Protein AF-A0A534NV11-F1 (afdb_monomer)

Nearest PDB structures (foldseek):
  4fgm-assembly1_A  TM=9.349E-01  e=1.094E-03  Idiomarina loihiensis L2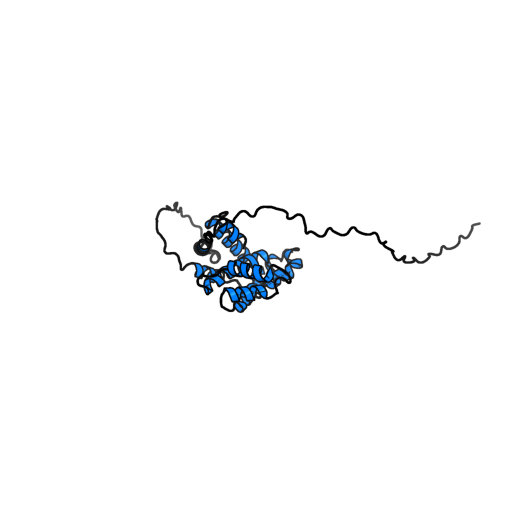TR

Mean predicted aligned error: 16.68 Å

Secondary structure (DSSP, 8-state):
-HHHHHHHTTSS-HHHHHHHHHHHHHHHHT-GGGGTS-HHHHHHTIIIIISS--TTHHHH---HHHHHHHHHHHHHHHHHHHTTTS--HHHHHHHHHHHHSSTT---TTHHHHHHHHHHTS--HHHHIIIII--SPP-HHHHHHTTSSS---------PPPP------------TT----HHHHHHHHHTTS-------PPPPP-----S--PPPPP----------PPPPP-PPPPPPPP-

Structure (mmCIF, N/CA/C/O backbone):
data_AF-A0A534NV11-F1
#
_entry.id   AF-A0A534NV11-F1
#
loop_
_atom_site.group_PDB
_atom_site.id
_atom_site.type_symbol
_atom_site.label_atom_id
_atom_site.label_alt_id
_atom_site.label_comp_id
_atom_site.label_asym_id
_atom_site.label_entity_id
_atom_site.label_seq_id
_atom_site.pdbx_PDB_ins_code
_atom_site.Cartn_x
_atom_site.Cartn_y
_atom_site.Cartn_z
_atom_site.occupancy
_atom_site.B_iso_or_equiv
_atom_site.auth_seq_id
_atom_site.auth_comp_id
_atom_site.auth_asym_id
_atom_site.auth_atom_id
_atom_site.pdbx_PDB_model_num
ATOM 1 N N . TYR A 1 1 ? 4.662 -2.957 5.405 1.00 80.00 1 TYR A N 1
ATOM 2 C CA . TYR A 1 1 ? 4.079 -3.027 6.770 1.00 80.00 1 TYR A CA 1
ATOM 3 C C . TYR A 1 1 ? 5.144 -2.914 7.869 1.00 80.00 1 TYR A C 1
ATOM 5 O O . TYR A 1 1 ? 4.907 -2.305 8.904 1.00 80.00 1 TYR A O 1
ATOM 13 N N . GLU A 1 2 ? 6.345 -3.435 7.642 1.00 91.00 2 GLU A N 1
ATOM 14 C CA . GLU A 1 2 ? 7.526 -3.382 8.505 1.00 91.00 2 GLU A CA 1
ATOM 15 C C . GLU A 1 2 ? 7.836 -1.999 9.105 1.00 91.00 2 GLU A C 1
ATOM 17 O O . GLU A 1 2 ? 8.013 -1.896 10.314 1.00 91.00 2 GLU A O 1
ATOM 22 N N . VAL A 1 3 ? 7.812 -0.912 8.322 1.00 90.56 3 VAL A N 1
ATOM 23 C CA . VAL A 1 3 ? 8.103 0.445 8.838 1.00 90.56 3 VAL A CA 1
ATOM 24 C C . VAL A 1 3 ? 7.074 0.881 9.889 1.00 90.56 3 VAL A C 1
ATOM 26 O O . VAL A 1 3 ? 7.414 1.510 10.892 1.00 90.56 3 VAL A O 1
ATOM 29 N N . VAL A 1 4 ? 5.808 0.501 9.694 1.00 89.62 4 VAL A N 1
ATOM 30 C CA . VAL A 1 4 ? 4.726 0.753 10.656 1.00 89.62 4 VAL A CA 1
ATOM 31 C C . VAL A 1 4 ? 4.931 -0.073 11.926 1.00 89.62 4 VAL A C 1
ATOM 33 O O . VAL A 1 4 ? 4.784 0.460 13.027 1.00 89.62 4 VAL A O 1
ATOM 36 N N . ALA A 1 5 ? 5.313 -1.346 11.792 1.00 90.75 5 ALA A N 1
ATOM 37 C CA . ALA A 1 5 ? 5.597 -2.214 12.932 1.00 90.75 5 ALA A CA 1
ATOM 38 C C . ALA A 1 5 ? 6.754 -1.668 13.787 1.00 90.75 5 ALA A C 1
ATOM 40 O O . ALA A 1 5 ? 6.593 -1.515 14.997 1.00 90.75 5 ALA A O 1
ATOM 41 N N . LEU A 1 6 ? 7.866 -1.267 13.159 1.00 93.69 6 LEU A N 1
ATOM 42 C CA . LEU A 1 6 ? 9.010 -0.644 13.838 1.00 93.69 6 LEU A CA 1
ATOM 43 C C . LEU A 1 6 ? 8.607 0.627 14.594 1.00 93.69 6 LEU A C 1
ATOM 45 O O . LEU A 1 6 ? 8.986 0.822 15.751 1.00 93.69 6 LEU A O 1
ATOM 49 N N . ARG A 1 7 ? 7.791 1.483 13.967 1.00 92.50 7 ARG A N 1
ATOM 50 C CA . ARG A 1 7 ? 7.309 2.718 14.596 1.00 92.50 7 ARG A CA 1
ATOM 51 C C . ARG A 1 7 ? 6.426 2.444 15.808 1.00 92.50 7 ARG A C 1
ATOM 53 O O . ARG A 1 7 ? 6.527 3.169 16.799 1.00 92.50 7 ARG A O 1
ATOM 60 N N . ARG A 1 8 ? 5.568 1.425 15.745 1.00 89.12 8 ARG A N 1
ATOM 61 C CA . ARG A 1 8 ? 4.673 1.038 16.849 1.00 89.12 8 ARG A CA 1
ATOM 62 C C . ARG A 1 8 ? 5.399 0.333 17.984 1.00 89.12 8 ARG A C 1
ATOM 64 O O . ARG A 1 8 ? 5.046 0.563 19.135 1.00 89.12 8 ARG A O 1
ATOM 71 N N . ALA A 1 9 ? 6.424 -0.452 17.666 1.00 94.00 9 ALA A N 1
ATOM 72 C CA . ALA A 1 9 ? 7.315 -1.062 18.647 1.00 94.00 9 ALA A CA 1
ATOM 73 C C . ALA A 1 9 ? 8.195 -0.029 19.379 1.00 94.00 9 ALA A C 1
ATOM 75 O O . ALA A 1 9 ? 8.880 -0.377 20.333 1.00 94.00 9 ALA A O 1
ATOM 76 N N . GLY A 1 10 ? 8.184 1.239 18.947 1.00 92.12 10 GLY A N 1
ATOM 77 C CA . GLY A 1 10 ? 9.019 2.292 19.525 1.00 92.12 10 GLY A CA 1
ATOM 78 C C . GLY A 1 10 ? 10.492 2.190 19.124 1.00 92.12 10 GLY A C 1
ATOM 79 O O . GLY A 1 10 ? 11.317 2.878 19.709 1.00 92.12 10 GLY A O 1
ATOM 80 N N . LEU A 1 11 ? 10.815 1.366 18.121 1.00 96.69 11 LEU A N 1
ATOM 81 C CA . LEU A 1 11 ? 12.185 1.135 17.652 1.00 96.69 11 LEU A CA 1
ATOM 82 C C . LEU A 1 11 ? 12.691 2.243 16.720 1.00 96.69 11 LEU A C 1
ATOM 84 O O . LEU A 1 11 ? 13.892 2.363 16.503 1.00 96.69 11 LEU A O 1
ATOM 88 N N . ILE A 1 12 ? 11.787 3.054 16.161 1.00 95.19 12 ILE A N 1
ATOM 89 C CA . ILE A 1 12 ? 12.133 4.221 15.342 1.00 95.19 12 ILE A CA 1
ATOM 90 C C . ILE A 1 12 ? 11.332 5.450 15.769 1.00 95.19 12 ILE A C 1
ATOM 92 O O . ILE A 1 12 ? 10.155 5.355 16.140 1.00 95.19 12 ILE A O 1
ATOM 96 N N . THR A 1 13 ? 11.964 6.619 15.671 1.00 92.81 13 THR A N 1
ATOM 97 C CA . THR A 1 13 ? 11.319 7.904 15.959 1.00 92.81 13 THR A CA 1
ATOM 98 C C . THR A 1 13 ? 10.297 8.271 14.871 1.00 92.81 13 THR A C 1
ATOM 100 O O . THR A 1 13 ? 10.348 7.728 13.758 1.00 92.81 13 THR A O 1
ATOM 103 N N . PRO A 1 14 ? 9.351 9.191 15.145 1.00 88.69 14 PRO A N 1
ATOM 104 C CA . PRO A 1 14 ? 8.480 9.747 14.110 1.00 88.69 14 PRO A CA 1
ATOM 105 C C . PRO A 1 14 ? 9.263 10.317 12.923 1.00 88.69 14 PRO A C 1
ATOM 107 O O . PRO A 1 14 ? 8.893 10.076 11.781 1.00 88.69 14 PRO A O 1
ATOM 110 N N . GLU A 1 15 ? 10.373 11.005 13.172 1.00 88.19 15 GLU A N 1
ATOM 111 C CA . GLU A 1 15 ? 11.214 11.622 12.144 1.00 88.19 15 GLU A CA 1
ATOM 112 C C . GLU A 1 15 ? 11.865 10.550 11.266 1.00 88.19 15 GLU A C 1
ATOM 114 O O . GLU A 1 15 ? 11.875 10.673 10.040 1.00 88.19 15 GLU A O 1
ATOM 119 N N . ARG A 1 16 ? 12.336 9.445 11.863 1.00 91.94 16 ARG A N 1
ATOM 120 C CA . ARG A 1 16 ? 12.895 8.329 11.091 1.00 91.94 16 ARG A CA 1
ATOM 121 C C . ARG A 1 16 ? 11.828 7.612 10.268 1.00 91.94 16 ARG A C 1
ATOM 123 O O . ARG A 1 16 ? 12.094 7.263 9.122 1.00 91.94 16 ARG A O 1
ATOM 130 N N . PHE A 1 17 ? 10.622 7.431 10.808 1.00 90.38 17 PHE A N 1
ATOM 131 C CA . PHE A 1 17 ? 9.493 6.877 10.052 1.00 90.38 17 PHE A CA 1
ATOM 132 C C . PHE A 1 17 ? 9.213 7.699 8.786 1.00 90.38 17 PHE A C 1
ATOM 134 O O . PHE A 1 17 ? 9.028 7.142 7.706 1.00 90.38 17 PHE A O 1
ATOM 141 N N . VAL A 1 18 ? 9.227 9.026 8.916 1.00 88.19 18 VAL A N 1
ATOM 142 C CA . VAL A 1 18 ? 9.040 9.957 7.797 1.00 88.19 18 VAL A CA 1
ATOM 143 C C . VAL A 1 18 ? 10.151 9.845 6.777 1.00 88.19 18 VAL A C 1
ATOM 145 O O . VAL A 1 18 ? 9.869 9.743 5.585 1.00 88.19 18 VAL A O 1
ATOM 148 N N . ALA A 1 19 ? 11.397 9.859 7.249 1.00 87.38 19 ALA A N 1
ATOM 149 C CA . ALA A 1 19 ? 12.568 9.766 6.395 1.00 87.38 19 ALA A CA 1
ATOM 150 C C . ALA A 1 19 ? 12.527 8.493 5.543 1.00 87.38 19 ALA A C 1
ATOM 152 O O . ALA A 1 19 ? 12.677 8.582 4.332 1.00 87.38 19 ALA A O 1
ATOM 153 N N . ILE A 1 20 ? 12.196 7.339 6.136 1.00 93.00 20 ILE A N 1
ATOM 154 C CA . ILE A 1 20 ? 12.098 6.066 5.406 1.00 93.00 20 ILE A CA 1
ATOM 155 C C . ILE A 1 20 ? 11.063 6.143 4.272 1.00 93.00 20 ILE A C 1
ATOM 157 O O . ILE A 1 20 ? 11.329 5.695 3.156 1.00 93.00 20 ILE A O 1
ATOM 161 N N . TRP A 1 21 ? 9.881 6.713 4.523 1.00 93.19 21 TRP A N 1
ATOM 162 C CA . TRP A 1 21 ? 8.872 6.852 3.468 1.00 93.19 21 TRP A CA 1
ATOM 163 C C . TRP A 1 21 ? 9.279 7.865 2.399 1.00 93.19 21 TRP A C 1
ATOM 165 O O . TRP A 1 21 ? 9.084 7.598 1.215 1.00 93.19 21 TRP A O 1
ATOM 175 N N . ALA A 1 22 ? 9.892 8.986 2.786 1.00 87.38 22 ALA A N 1
ATOM 176 C CA . ALA A 1 22 ? 10.416 9.968 1.842 1.00 87.38 22 ALA A CA 1
ATOM 177 C C . ALA A 1 22 ? 11.523 9.374 0.951 1.00 87.38 22 ALA A C 1
ATOM 179 O O . ALA A 1 22 ? 11.503 9.579 -0.263 1.00 87.38 22 ALA A O 1
ATOM 180 N N . GLU A 1 23 ? 12.441 8.595 1.529 1.00 90.38 23 GLU A N 1
ATOM 181 C CA . GLU A 1 23 ? 13.496 7.862 0.819 1.00 90.38 23 GLU A CA 1
ATOM 182 C C . GLU A 1 23 ? 12.890 6.894 -0.211 1.00 90.38 23 GLU A C 1
ATOM 184 O O . GLU A 1 23 ? 13.272 6.923 -1.380 1.00 90.38 23 GLU A O 1
ATOM 189 N N . ARG A 1 24 ? 11.887 6.095 0.179 1.00 94.50 24 ARG A N 1
ATOM 190 C CA . ARG A 1 24 ? 11.212 5.137 -0.719 1.00 94.50 24 ARG A CA 1
ATOM 191 C C . ARG A 1 24 ? 10.441 5.801 -1.850 1.00 94.50 24 ARG A C 1
ATOM 193 O O . ARG A 1 24 ? 10.552 5.368 -2.993 1.00 94.50 24 ARG A O 1
ATOM 200 N N . ILE A 1 25 ? 9.676 6.848 -1.545 1.00 92.56 25 ILE A N 1
ATOM 201 C CA . ILE A 1 25 ? 8.936 7.614 -2.556 1.00 92.56 25 ILE A CA 1
ATOM 202 C C . ILE A 1 25 ? 9.922 8.251 -3.541 1.00 92.56 25 ILE A C 1
ATOM 204 O O . ILE A 1 25 ? 9.740 8.149 -4.751 1.00 92.56 25 ILE A O 1
ATOM 208 N N . THR A 1 26 ? 11.016 8.829 -3.038 1.00 89.12 26 THR A N 1
ATOM 209 C CA . THR A 1 26 ? 12.066 9.415 -3.880 1.00 89.12 26 THR A CA 1
ATOM 210 C C . THR A 1 26 ? 12.738 8.361 -4.759 1.00 89.12 26 THR A C 1
ATOM 212 O O . THR A 1 26 ? 12.938 8.598 -5.948 1.00 89.12 26 THR A O 1
ATOM 215 N N . ALA A 1 27 ? 13.065 7.188 -4.211 1.00 90.88 27 ALA A N 1
ATOM 216 C CA . ALA A 1 27 ? 13.636 6.083 -4.977 1.00 90.88 27 ALA A CA 1
ATOM 217 C C . ALA A 1 27 ? 12.683 5.602 -6.082 1.00 90.88 27 ALA A C 1
ATOM 219 O O . ALA A 1 27 ? 13.112 5.378 -7.216 1.00 90.88 27 ALA A O 1
ATOM 220 N N . LEU A 1 28 ? 11.383 5.511 -5.782 1.00 93.00 28 LEU A N 1
ATOM 221 C CA . LEU A 1 28 ? 10.370 5.167 -6.772 1.00 93.00 28 LEU A CA 1
ATOM 222 C C . LEU A 1 28 ? 10.343 6.212 -7.894 1.00 93.00 28 LEU A C 1
ATOM 224 O O . LEU A 1 28 ? 10.493 5.850 -9.056 1.00 93.00 28 LEU 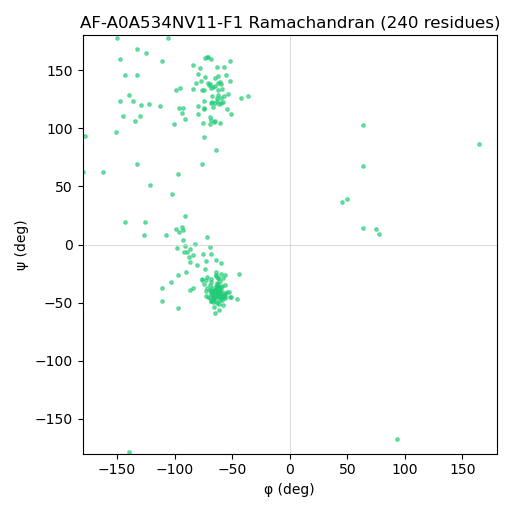A O 1
ATOM 228 N N . TRP A 1 29 ? 10.252 7.504 -7.571 1.00 91.31 29 TRP A N 1
ATOM 229 C CA . TRP A 1 29 ? 10.244 8.583 -8.568 1.00 91.31 29 TRP A CA 1
ATOM 230 C C . TRP A 1 29 ? 11.516 8.681 -9.410 1.00 91.31 29 TRP A C 1
ATOM 232 O O . TRP A 1 29 ? 11.456 9.089 -10.571 1.00 91.31 29 TRP A O 1
ATOM 242 N N . ARG A 1 30 ? 12.658 8.268 -8.859 1.00 89.75 30 ARG A N 1
ATOM 243 C CA . ARG A 1 30 ? 13.924 8.158 -9.595 1.00 89.75 30 ARG A CA 1
ATOM 244 C C . ARG A 1 30 ? 13.990 6.954 -10.532 1.00 89.75 30 ARG A C 1
ATOM 246 O O . ARG A 1 30 ? 14.936 6.875 -11.299 1.00 89.75 30 ARG A O 1
ATOM 253 N N . THR A 1 31 ? 13.015 6.046 -10.489 1.00 91.56 31 THR A N 1
ATOM 254 C CA . THR A 1 31 ? 12.948 4.854 -11.345 1.00 91.56 31 THR A CA 1
ATOM 255 C C . THR A 1 31 ? 11.964 5.097 -12.498 1.00 91.56 31 THR A C 1
ATOM 257 O O . THR A 1 31 ? 10.748 5.065 -12.264 1.00 91.56 31 THR A O 1
ATOM 260 N N . PRO A 1 32 ? 12.423 5.355 -13.740 1.00 92.25 32 PRO A N 1
ATOM 261 C CA . PRO A 1 32 ? 11.530 5.625 -14.871 1.00 92.25 32 PRO A CA 1
ATOM 262 C C . PRO A 1 32 ? 10.607 4.451 -15.212 1.00 92.25 32 PRO A C 1
ATOM 264 O O . PRO A 1 32 ? 9.443 4.665 -15.553 1.00 92.25 32 PRO A O 1
ATOM 267 N N . GLY A 1 33 ? 11.077 3.209 -15.040 1.00 92.25 33 GLY A N 1
ATOM 268 C CA . GLY A 1 33 ? 10.299 2.002 -15.332 1.00 92.25 33 GLY A CA 1
ATOM 269 C C . GLY A 1 33 ? 8.990 1.873 -14.540 1.00 92.25 33 GLY A C 1
ATOM 270 O O . GLY A 1 33 ? 8.091 1.145 -14.965 1.00 92.25 33 GLY A O 1
ATOM 271 N N . ARG A 1 34 ? 8.800 2.647 -13.455 1.00 93.38 34 ARG A N 1
ATOM 272 C CA . ARG A 1 34 ? 7.525 2.700 -12.711 1.00 93.38 34 ARG A CA 1
ATOM 273 C C . ARG A 1 34 ? 6.331 3.119 -13.577 1.00 93.38 34 ARG A C 1
ATOM 275 O O . ARG A 1 34 ? 5.212 2.721 -13.250 1.00 93.38 34 ARG A O 1
ATOM 282 N N . LEU A 1 35 ? 6.593 3.926 -14.615 1.00 94.69 35 LEU A N 1
ATOM 283 C CA . LEU A 1 35 ? 5.610 4.471 -15.558 1.00 94.69 35 LEU A CA 1
ATOM 284 C C . LEU A 1 35 ? 5.413 3.577 -16.789 1.00 94.69 35 LEU A C 1
ATOM 286 O O . LEU A 1 35 ? 4.622 3.897 -17.669 1.00 94.69 35 LEU A O 1
ATOM 290 N N . ARG A 1 36 ? 6.153 2.466 -16.873 1.00 93.94 36 ARG A N 1
ATOM 291 C CA . ARG A 1 36 ? 6.078 1.515 -17.989 1.00 93.94 36 ARG A CA 1
ATOM 292 C C . ARG A 1 36 ? 5.471 0.187 -17.568 1.00 93.94 36 ARG A C 1
ATOM 294 O O . ARG A 1 36 ? 4.712 -0.399 -18.327 1.00 93.94 36 ARG A O 1
ATOM 301 N N . THR A 1 37 ? 5.787 -0.262 -16.355 1.00 93.69 37 THR A N 1
ATOM 302 C CA . THR A 1 37 ? 5.389 -1.582 -15.866 1.00 93.69 37 THR A CA 1
ATOM 303 C C . THR A 1 37 ? 4.380 -1.460 -14.709 1.00 93.69 37 THR A C 1
ATOM 305 O O . THR A 1 37 ? 4.690 -0.865 -13.662 1.00 93.69 37 THR A O 1
ATOM 308 N N . PRO A 1 38 ? 3.156 -2.009 -14.864 1.00 96.62 38 PRO A N 1
ATOM 309 C CA . PRO A 1 38 ? 2.201 -2.155 -13.767 1.00 96.62 38 PRO A CA 1
ATOM 310 C C . PRO A 1 38 ? 2.783 -2.955 -12.598 1.00 96.62 38 PRO A C 1
ATOM 312 O O . PRO A 1 38 ? 3.651 -3.802 -12.790 1.00 96.62 38 PRO A O 1
ATOM 315 N N . LEU A 1 39 ? 2.303 -2.720 -11.374 1.00 95.88 39 LEU A N 1
ATOM 316 C CA . LEU A 1 39 ? 2.803 -3.461 -10.208 1.00 95.88 39 LEU A CA 1
ATOM 317 C C . LEU A 1 39 ? 2.476 -4.959 -10.307 1.00 95.88 39 LEU A C 1
ATOM 319 O O . LEU A 1 39 ? 3.341 -5.774 -9.991 1.00 95.88 39 LEU A O 1
ATOM 323 N N . ALA A 1 40 ? 1.276 -5.316 -10.783 1.00 94.31 40 ALA A N 1
ATOM 324 C CA . ALA A 1 40 ? 0.918 -6.713 -11.045 1.00 94.31 40 ALA A CA 1
ATOM 325 C C . ALA A 1 40 ? 1.919 -7.373 -12.005 1.00 94.31 40 ALA A C 1
ATOM 327 O O . ALA A 1 40 ? 2.443 -8.443 -11.704 1.00 94.31 40 ALA A O 1
ATOM 328 N N . GLN A 1 41 ? 2.264 -6.688 -13.101 1.00 93.06 41 GLN A N 1
ATOM 329 C CA . GLN A 1 41 ? 3.235 -7.194 -14.070 1.00 93.06 41 GLN A CA 1
ATOM 330 C C . GLN A 1 41 ? 4.643 -7.297 -13.475 1.00 93.06 41 GLN A C 1
ATOM 332 O O . GLN A 1 41 ? 5.324 -8.285 -13.706 1.00 93.06 41 GLN A O 1
ATOM 337 N N . ALA A 1 42 ? 5.082 -6.318 -12.679 1.00 91.75 42 ALA A N 1
ATOM 338 C CA . ALA A 1 42 ? 6.386 -6.368 -12.013 1.00 91.75 42 ALA A CA 1
ATOM 339 C C . ALA A 1 42 ? 6.495 -7.535 -11.014 1.00 91.75 42 ALA A C 1
ATOM 341 O O . ALA A 1 42 ? 7.578 -8.089 -10.829 1.00 91.75 42 ALA A O 1
ATOM 342 N N . SER A 1 43 ? 5.384 -7.897 -10.366 1.00 90.12 43 SER A N 1
ATOM 343 C CA . SER A 1 43 ? 5.308 -9.073 -9.497 1.00 90.12 43 SER A CA 1
ATOM 344 C C . SER A 1 43 ? 5.346 -10.365 -10.309 1.00 90.12 43 SER A C 1
ATOM 346 O O . SER A 1 43 ? 6.089 -11.278 -9.951 1.00 90.12 43 SER A O 1
ATOM 348 N N . TYR A 1 44 ? 4.574 -10.429 -11.397 1.00 87.25 44 TYR A N 1
ATOM 349 C CA . TYR A 1 44 ? 4.553 -11.576 -12.298 1.00 87.25 44 TYR A CA 1
ATOM 350 C C . TYR A 1 44 ? 5.942 -11.787 -12.913 1.00 87.25 44 TYR A C 1
ATOM 352 O O . TYR A 1 44 ? 6.579 -12.779 -12.627 1.00 87.25 44 TYR A O 1
ATOM 360 N N . ASP A 1 45 ? 6.530 -10.801 -13.586 1.00 84.69 45 ASP A N 1
ATOM 361 C CA . ASP A 1 45 ? 7.835 -10.927 -14.261 1.00 84.69 45 ASP A CA 1
ATOM 362 C C . ASP A 1 45 ? 9.051 -11.010 -13.317 1.00 84.69 45 ASP A C 1
ATOM 364 O O . ASP A 1 45 ? 10.200 -10.958 -13.772 1.00 84.69 45 ASP A O 1
ATOM 368 N N . SER A 1 46 ? 8.843 -11.090 -12.001 1.00 81.31 46 SER A N 1
ATOM 369 C CA . SER A 1 46 ? 9.915 -10.973 -11.013 1.00 81.31 46 SER A CA 1
ATOM 370 C C . SER A 1 46 ? 11.027 -12.009 -11.221 1.00 81.31 46 SER A C 1
ATOM 372 O O . SER A 1 46 ? 12.201 -11.634 -11.202 1.00 81.31 46 SER A O 1
ATOM 374 N N . TRP A 1 47 ? 10.690 -13.268 -11.529 1.00 65.81 47 TRP A N 1
ATOM 375 C CA . TRP A 1 47 ? 11.666 -14.342 -11.781 1.00 65.81 47 TRP A CA 1
ATOM 376 C C . TRP A 1 47 ? 12.559 -14.107 -13.011 1.00 65.81 47 TRP A C 1
ATOM 378 O O . TRP A 1 47 ? 13.669 -14.633 -13.060 1.00 65.81 47 TRP A O 1
ATOM 388 N N . ILE A 1 48 ? 12.107 -13.301 -13.979 1.00 62.72 48 ILE A N 1
ATOM 389 C CA . ILE A 1 48 ? 12.849 -13.001 -15.213 1.00 62.72 48 ILE A CA 1
ATOM 390 C C . ILE A 1 48 ? 13.603 -11.682 -15.075 1.00 62.72 48 ILE A C 1
ATOM 392 O O . ILE A 1 48 ? 14.808 -11.642 -15.284 1.00 62.72 48 ILE A O 1
ATOM 396 N N . LYS A 1 49 ? 12.899 -10.603 -14.720 1.00 61.25 49 LYS A N 1
ATOM 397 C CA . LYS A 1 49 ? 13.417 -9.230 -14.821 1.00 61.25 49 LYS A CA 1
ATOM 398 C C . LYS A 1 49 ? 13.981 -8.685 -13.514 1.00 61.25 49 LYS A C 1
ATOM 400 O O . LYS A 1 49 ? 14.818 -7.792 -13.543 1.00 61.25 49 LYS A O 1
ATOM 405 N N . HIS A 1 50 ? 13.521 -9.176 -12.360 1.00 62.31 50 HIS A N 1
ATOM 406 C CA . HIS A 1 50 ? 14.021 -8.681 -11.072 1.00 62.31 50 HIS A CA 1
ATOM 407 C C . HIS A 1 50 ? 15.283 -9.420 -10.620 1.00 62.31 50 HIS A C 1
ATOM 409 O O . HIS A 1 50 ? 16.203 -8.787 -10.111 1.00 62.31 50 HIS A O 1
ATOM 415 N N . TYR A 1 51 ? 15.349 -10.739 -10.828 1.00 72.19 51 TYR A N 1
ATOM 416 C CA . TYR A 1 51 ? 16.496 -11.555 -10.406 1.00 72.19 51 TYR A CA 1
ATOM 417 C C . TYR A 1 51 ? 17.614 -11.671 -11.455 1.00 72.19 51 TYR A C 1
ATOM 419 O O . TYR A 1 51 ? 18.671 -12.216 -11.148 1.00 72.19 51 TYR A O 1
ATOM 427 N N . ARG A 1 52 ? 17.412 -11.150 -12.673 1.00 72.38 52 ARG A N 1
ATOM 428 C CA . ARG A 1 52 ? 18.443 -11.043 -13.721 1.00 72.38 52 ARG A CA 1
ATOM 429 C C . ARG A 1 52 ? 18.435 -9.639 -14.337 1.00 72.38 52 ARG A C 1
ATOM 431 O O . ARG A 1 52 ? 17.978 -9.479 -15.465 1.00 72.38 52 ARG A O 1
ATOM 438 N N . PRO A 1 53 ? 18.856 -8.614 -13.581 1.00 75.56 53 PRO A N 1
ATOM 439 C CA . PRO A 1 53 ? 18.854 -7.252 -14.085 1.00 75.56 53 PRO A CA 1
ATOM 440 C C . PRO A 1 53 ? 19.903 -7.077 -15.191 1.00 75.56 53 PRO A C 1
ATOM 442 O O . PRO A 1 53 ? 21.051 -7.484 -15.032 1.00 75.56 53 PRO A O 1
ATOM 445 N N . ASP A 1 54 ? 19.502 -6.421 -16.273 1.00 81.06 54 ASP A N 1
ATOM 446 C CA . ASP A 1 54 ? 20.379 -5.846 -17.296 1.00 81.06 54 ASP A CA 1
ATOM 447 C C . ASP A 1 54 ? 20.441 -4.309 -17.173 1.00 81.06 54 ASP A C 1
ATOM 449 O O . ASP A 1 54 ? 19.751 -3.702 -16.340 1.00 81.06 54 ASP A O 1
ATOM 453 N N . GLU A 1 55 ? 21.248 -3.657 -18.012 1.00 77.75 55 GLU A N 1
ATOM 454 C CA . GLU A 1 55 ? 21.481 -2.208 -17.999 1.00 77.75 55 GLU A CA 1
ATOM 455 C C . GLU A 1 55 ? 20.200 -1.379 -18.211 1.00 77.75 55 GLU A C 1
ATOM 457 O O . GLU A 1 55 ? 20.105 -0.235 -17.760 1.00 77.75 55 GLU A O 1
ATOM 462 N N . SER A 1 56 ? 19.183 -1.945 -18.866 1.00 83.69 56 SER A N 1
ATOM 463 C CA . SER A 1 56 ? 17.912 -1.279 -19.159 1.00 83.69 56 SER A CA 1
ATOM 464 C C . SER A 1 56 ? 16.874 -1.408 -18.038 1.00 83.69 56 SER A C 1
ATOM 466 O O . SER A 1 56 ? 15.871 -0.689 -18.053 1.00 83.69 56 SER A O 1
ATOM 468 N N . THR A 1 57 ? 17.107 -2.263 -17.037 1.00 83.00 57 THR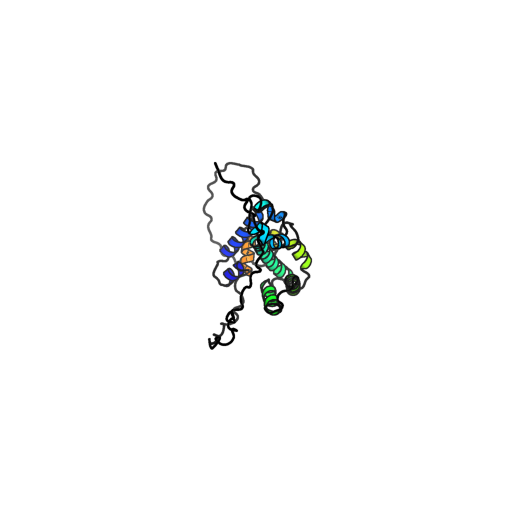 A N 1
ATOM 469 C CA . THR A 1 57 ? 16.121 -2.645 -16.005 1.00 83.00 57 THR A CA 1
ATOM 470 C C . THR A 1 57 ? 15.470 -1.447 -15.310 1.00 83.00 57 THR A C 1
ATOM 472 O O . THR A 1 57 ? 14.248 -1.401 -15.168 1.00 83.00 57 THR A O 1
ATOM 475 N N . ALA A 1 58 ? 16.251 -0.436 -14.910 1.00 82.06 58 ALA A N 1
ATOM 476 C CA . ALA A 1 58 ? 15.719 0.757 -14.236 1.00 82.06 58 ALA A CA 1
ATOM 477 C C . ALA A 1 58 ? 14.765 1.577 -15.129 1.00 82.06 58 ALA A C 1
ATOM 479 O O . ALA A 1 58 ? 13.870 2.270 -14.634 1.00 82.06 58 ALA A O 1
ATOM 480 N N . ASN A 1 59 ? 14.943 1.485 -16.449 1.00 89.00 59 ASN A N 1
ATOM 481 C CA . ASN A 1 59 ? 14.148 2.193 -17.444 1.00 89.00 59 ASN A CA 1
ATOM 482 C C . ASN A 1 59 ? 12.924 1.394 -17.895 1.00 89.00 59 ASN A C 1
ATOM 484 O O . ASN A 1 59 ? 11.960 2.000 -18.355 1.00 89.00 59 ASN A O 1
ATOM 488 N N . THR A 1 60 ? 12.941 0.066 -17.767 1.00 86.56 60 THR A N 1
ATOM 489 C CA . THR A 1 60 ? 11.886 -0.825 -18.275 1.00 86.56 60 THR A CA 1
ATOM 490 C C . THR A 1 60 ? 10.959 -1.338 -17.179 1.00 86.56 60 THR A C 1
ATOM 492 O O . THR A 1 60 ? 9.765 -1.505 -17.426 1.00 86.56 60 THR A O 1
ATOM 495 N N . THR A 1 61 ? 11.453 -1.532 -15.957 1.00 89.75 61 THR A N 1
ATOM 496 C CA . THR A 1 61 ? 10.679 -2.103 -14.850 1.00 89.75 61 THR A CA 1
ATOM 497 C C . THR A 1 61 ? 10.953 -1.406 -13.514 1.00 89.75 61 THR A C 1
ATOM 499 O O . THR A 1 61 ? 11.671 -0.413 -13.419 1.00 89.75 61 THR A O 1
ATOM 502 N N . VAL A 1 62 ? 10.306 -1.887 -12.459 1.00 91.94 62 VAL A N 1
ATOM 503 C CA . VAL A 1 62 ? 10.431 -1.398 -11.090 1.00 91.94 62 VAL A CA 1
ATOM 504 C C . VAL A 1 62 ? 10.367 -2.580 -10.135 1.00 91.94 62 VAL A C 1
ATOM 506 O O . VAL A 1 62 ? 9.646 -3.545 -10.374 1.00 91.94 62 VAL A O 1
ATOM 509 N N . SER A 1 63 ? 11.101 -2.511 -9.025 1.00 91.69 63 SER A N 1
ATOM 510 C CA . SER A 1 63 ? 10.989 -3.529 -7.980 1.00 91.69 63 SER A CA 1
ATOM 511 C C . SER A 1 63 ? 9.558 -3.582 -7.436 1.00 91.69 63 SER A C 1
ATOM 513 O O . SER A 1 63 ? 9.023 -2.570 -6.965 1.00 91.69 63 SER A O 1
ATOM 515 N N . TYR A 1 64 ? 8.962 -4.778 -7.442 1.00 92.75 64 TYR A N 1
ATOM 516 C CA . TYR A 1 64 ? 7.653 -5.009 -6.835 1.00 92.75 64 TYR A CA 1
ATOM 517 C C . TYR A 1 64 ? 7.683 -4.791 -5.315 1.00 92.75 64 TYR A C 1
ATOM 519 O O . TYR A 1 64 ? 6.685 -4.357 -4.750 1.00 92.75 64 TYR A O 1
ATOM 527 N N . TYR A 1 65 ? 8.832 -4.978 -4.653 1.00 92.88 65 TYR A N 1
ATOM 528 C CA . TYR A 1 65 ? 8.997 -4.611 -3.245 1.00 92.88 65 TYR A CA 1
ATOM 529 C C . TYR A 1 65 ? 8.937 -3.099 -3.043 1.00 92.88 65 TYR A C 1
ATOM 531 O O . TYR A 1 65 ? 8.220 -2.623 -2.163 1.00 92.88 65 TYR A O 1
ATOM 539 N N . LEU A 1 66 ? 9.655 -2.324 -3.865 1.00 94.12 66 LEU A N 1
ATOM 540 C CA . LEU A 1 66 ? 9.658 -0.867 -3.740 1.00 94.12 66 LEU A CA 1
ATOM 541 C C . LEU A 1 66 ? 8.270 -0.290 -4.042 1.00 94.12 66 LEU A C 1
ATOM 543 O O . LEU A 1 66 ? 7.668 0.328 -3.160 1.00 94.12 66 LEU A O 1
ATOM 547 N N . LYS A 1 67 ? 7.737 -0.535 -5.248 1.00 95.75 67 LYS A N 1
ATOM 548 C CA . LYS A 1 67 ? 6.421 -0.020 -5.663 1.00 95.75 67 LYS A CA 1
ATOM 549 C C . LYS A 1 67 ? 5.303 -0.610 -4.799 1.00 95.75 67 LYS A C 1
ATOM 551 O O . LYS A 1 67 ? 4.443 0.139 -4.348 1.00 95.75 67 LYS A O 1
ATOM 556 N N . GLY A 1 68 ? 5.363 -1.899 -4.464 1.00 95.81 68 GLY A N 1
ATOM 557 C CA . GLY A 1 68 ? 4.403 -2.555 -3.573 1.00 95.81 68 GLY A CA 1
ATOM 558 C C . GLY A 1 68 ? 4.409 -1.997 -2.151 1.00 95.81 68 GLY A C 1
ATOM 559 O O . GLY A 1 68 ? 3.342 -1.806 -1.571 1.00 95.81 68 GLY A O 1
ATOM 560 N N . SER A 1 69 ? 5.573 -1.642 -1.593 1.00 95.38 69 SER A N 1
ATOM 561 C CA . SER A 1 69 ? 5.631 -1.007 -0.268 1.00 95.38 69 SER A CA 1
ATOM 562 C C . SER A 1 69 ? 4.955 0.367 -0.249 1.00 95.38 69 SER A C 1
ATOM 564 O O . SER A 1 69 ? 4.256 0.688 0.713 1.00 95.38 69 SER A O 1
ATOM 566 N N . VAL A 1 70 ? 5.120 1.155 -1.320 1.00 95.69 70 VAL A N 1
ATOM 567 C CA . VAL A 1 70 ? 4.465 2.459 -1.482 1.00 95.69 70 VAL A CA 1
ATOM 568 C C . VAL A 1 70 ? 2.963 2.274 -1.698 1.00 95.69 70 VAL A C 1
ATOM 570 O O . VAL A 1 70 ? 2.183 2.920 -1.009 1.00 95.69 70 VAL A O 1
ATOM 573 N N . VAL A 1 71 ? 2.539 1.346 -2.561 1.00 97.00 71 VAL A N 1
ATOM 574 C CA . VAL A 1 71 ? 1.115 1.023 -2.765 1.00 97.00 71 VAL A CA 1
ATOM 575 C C . VAL A 1 71 ? 0.455 0.566 -1.463 1.00 97.00 71 VAL A C 1
ATOM 577 O O . VAL A 1 71 ? -0.620 1.051 -1.130 1.00 97.00 71 VAL A O 1
ATOM 580 N N . GLY A 1 72 ? 1.110 -0.288 -0.672 1.00 96.00 72 GLY A N 1
ATOM 581 C CA . GLY A 1 72 ? 0.595 -0.710 0.633 1.00 96.00 72 GLY A CA 1
ATOM 582 C C . GLY A 1 72 ? 0.450 0.449 1.626 1.00 96.00 72 GLY A C 1
ATOM 583 O O . GLY A 1 72 ? -0.513 0.495 2.389 1.00 96.00 72 GLY A O 1
ATOM 584 N N . PHE A 1 73 ? 1.368 1.418 1.601 1.00 95.19 73 PHE A N 1
ATOM 585 C CA . PHE A 1 73 ? 1.236 2.642 2.395 1.00 95.19 73 PHE A CA 1
ATOM 586 C C . PHE A 1 73 ? 0.067 3.514 1.928 1.00 95.19 73 PHE A C 1
ATOM 588 O O . PHE A 1 73 ? -0.724 3.967 2.753 1.00 95.19 73 PHE A O 1
ATOM 595 N N . LEU A 1 74 ? -0.085 3.705 0.616 1.00 95.69 74 LEU A N 1
ATOM 596 C CA . LEU A 1 74 ? -1.200 4.462 0.048 1.00 95.69 74 LEU A CA 1
ATOM 597 C C . LEU A 1 74 ? -2.552 3.788 0.317 1.00 95.69 74 LEU A C 1
ATOM 599 O O . LEU A 1 74 ? -3.518 4.490 0.597 1.00 95.69 74 LEU A O 1
ATOM 603 N N . LEU A 1 75 ? -2.616 2.452 0.313 1.00 96.75 75 LEU A N 1
ATOM 604 C CA . LEU A 1 75 ? -3.818 1.703 0.688 1.00 96.75 75 LEU A CA 1
ATOM 605 C C . LEU A 1 75 ? -4.221 1.979 2.141 1.00 96.75 75 LEU A C 1
ATOM 607 O O . LEU A 1 75 ? -5.393 2.218 2.420 1.00 96.75 75 LEU A O 1
ATOM 611 N N . ASP A 1 76 ? -3.261 1.989 3.072 1.00 95.62 76 ASP A N 1
ATOM 612 C CA . ASP A 1 76 ? -3.542 2.335 4.470 1.00 95.62 76 ASP A CA 1
ATOM 613 C C . ASP A 1 76 ? -4.096 3.762 4.597 1.00 95.62 76 ASP A C 1
ATOM 615 O O . ASP A 1 76 ? -5.059 3.990 5.331 1.00 95.62 76 ASP A O 1
ATOM 619 N N . LEU A 1 77 ? -3.526 4.723 3.860 1.00 93.81 77 LEU A N 1
ATOM 620 C CA . LEU A 1 77 ? -4.030 6.097 3.828 1.00 93.81 77 LEU A CA 1
ATOM 621 C C . LEU A 1 77 ? -5.431 6.186 3.216 1.00 93.81 77 LEU A C 1
ATOM 623 O O . LEU A 1 77 ? -6.268 6.913 3.748 1.00 93.81 77 LEU A O 1
ATOM 627 N N . GLU A 1 78 ? -5.705 5.435 2.151 1.00 95.38 78 GLU A N 1
ATOM 628 C CA . GLU A 1 78 ? -7.006 5.417 1.483 1.00 95.38 78 GLU A CA 1
ATOM 629 C C . GLU A 1 78 ? -8.100 4.831 2.385 1.00 95.38 78 GLU A C 1
ATOM 631 O O . GLU A 1 78 ? -9.158 5.441 2.545 1.00 95.38 78 GLU A O 1
ATOM 636 N N . ILE A 1 79 ? -7.825 3.713 3.064 1.00 95.94 79 ILE A N 1
ATOM 637 C CA . ILE A 1 79 ? -8.748 3.126 4.049 1.00 95.94 79 ILE A CA 1
ATOM 638 C C . ILE A 1 79 ? -9.022 4.128 5.171 1.00 95.94 79 ILE A C 1
ATOM 640 O O . ILE A 1 79 ? -10.176 4.362 5.538 1.00 95.94 79 ILE A O 1
ATOM 644 N N . ARG A 1 80 ? -7.977 4.770 5.706 1.00 94.38 80 ARG A N 1
ATOM 645 C CA . ARG A 1 80 ? -8.139 5.803 6.739 1.00 94.38 80 ARG A CA 1
ATOM 646 C C . ARG A 1 80 ? -8.925 7.004 6.228 1.00 94.38 80 ARG A C 1
ATOM 648 O O . ARG A 1 80 ? -9.656 7.606 7.004 1.00 94.38 80 ARG A O 1
ATOM 655 N N . ARG A 1 81 ? -8.777 7.385 4.961 1.00 93.06 81 ARG A N 1
ATOM 656 C CA . ARG A 1 81 ? -9.520 8.501 4.368 1.00 93.06 81 ARG A CA 1
ATOM 657 C C . ARG A 1 81 ? -11.012 8.180 4.288 1.00 93.06 81 ARG A C 1
ATOM 659 O O . ARG A 1 81 ? -11.808 8.990 4.746 1.00 93.06 81 ARG A O 1
ATOM 666 N N . ARG A 1 82 ? -11.378 7.006 3.764 1.00 94.06 82 ARG A N 1
ATOM 667 C CA . ARG A 1 82 ? -12.785 6.584 3.605 1.00 94.06 82 ARG A CA 1
ATOM 668 C C . ARG A 1 82 ? -13.490 6.312 4.926 1.00 94.06 82 ARG A C 1
ATOM 670 O O . ARG A 1 82 ? -14.670 6.586 5.071 1.00 94.06 82 ARG A O 1
ATOM 677 N N . THR A 1 83 ? -12.748 5.838 5.920 1.00 94.75 83 THR A N 1
ATOM 678 C CA . THR A 1 83 ? -13.314 5.478 7.227 1.00 94.75 83 THR A CA 1
ATOM 679 C C . THR A 1 83 ? -13.131 6.556 8.291 1.00 94.75 83 THR A C 1
ATOM 681 O O . THR A 1 83 ? -13.279 6.268 9.476 1.00 94.75 83 THR A O 1
ATOM 684 N N . SER A 1 84 ? -12.749 7.786 7.922 1.00 92.19 84 SER A N 1
ATOM 685 C CA . SER A 1 84 ? -12.438 8.858 8.885 1.00 92.19 84 SER A CA 1
ATOM 686 C C . SER A 1 84 ? -11.458 8.407 9.984 1.00 92.19 84 SER A C 1
ATOM 688 O O . SER A 1 84 ? -11.569 8.761 11.153 1.00 92.19 84 SER A O 1
ATOM 690 N N . SER A 1 85 ? -10.468 7.602 9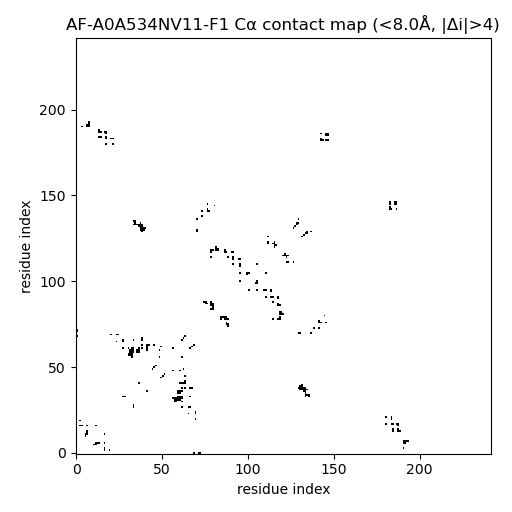.590 1.00 91.38 85 SER A N 1
ATOM 691 C CA . SER A 1 85 ? -9.445 6.961 10.425 1.00 91.38 85 SER A CA 1
ATOM 692 C C . SER A 1 85 ? -9.962 5.942 11.451 1.00 91.38 85 SER A C 1
ATOM 694 O O . SER A 1 85 ? -9.194 5.536 12.323 1.00 91.38 85 SER A O 1
ATOM 696 N N . ALA A 1 86 ? -11.214 5.485 11.335 1.00 94.25 86 ALA A N 1
ATOM 697 C CA . ALA A 1 86 ? -11.770 4.425 12.178 1.00 94.25 86 ALA A CA 1
ATOM 698 C C . ALA A 1 86 ? -11.191 3.038 11.851 1.00 94.25 86 ALA A C 1
ATOM 700 O O . ALA A 1 86 ? -11.118 2.182 12.733 1.00 94.25 86 ALA A O 1
ATOM 701 N N . ARG A 1 87 ? -10.771 2.812 10.599 1.00 96.69 87 ARG A N 1
ATOM 702 C CA . ARG A 1 87 ? -10.127 1.576 10.134 1.00 96.69 87 ARG A CA 1
ATOM 703 C C . ARG A 1 87 ? -8.782 1.871 9.480 1.00 96.69 87 ARG A C 1
ATOM 705 O O . ARG A 1 87 ? -8.455 3.009 9.136 1.00 96.69 87 ARG A O 1
ATOM 712 N N . SER A 1 88 ? -7.988 0.822 9.323 1.00 95.88 88 SER A N 1
ATOM 713 C CA . SER A 1 88 ? -6.659 0.874 8.720 1.00 95.88 88 SER A CA 1
ATOM 714 C C . SER A 1 88 ? -6.304 -0.438 8.027 1.00 95.88 88 SER A C 1
ATOM 716 O O . SER A 1 88 ? -7.038 -1.423 8.111 1.00 95.88 88 SER A O 1
ATOM 718 N N . LEU A 1 89 ? -5.133 -0.481 7.399 1.00 96.31 89 LEU A N 1
ATOM 719 C CA . LEU A 1 89 ? -4.560 -1.704 6.850 1.00 96.31 89 LEU A CA 1
ATOM 720 C C . LEU A 1 89 ? -4.423 -2.807 7.914 1.00 96.31 89 LEU A C 1
ATOM 722 O O . LEU A 1 89 ? -4.516 -3.978 7.575 1.00 96.31 89 LEU A O 1
ATOM 726 N N . ASP A 1 90 ? -4.296 -2.475 9.204 1.00 96.25 90 ASP A N 1
ATOM 727 C CA . ASP A 1 90 ? -4.296 -3.476 10.281 1.00 96.25 90 ASP A CA 1
ATOM 728 C C . ASP A 1 90 ? -5.592 -4.291 10.332 1.00 96.25 90 ASP A C 1
ATOM 730 O O . ASP A 1 90 ? -5.573 -5.466 10.693 1.00 96.25 90 ASP A O 1
ATOM 734 N N . ASP A 1 91 ? -6.733 -3.657 10.054 1.00 98.00 91 ASP A N 1
ATOM 735 C CA . ASP A 1 91 ? -8.033 -4.325 10.021 1.00 98.00 91 ASP A CA 1
AT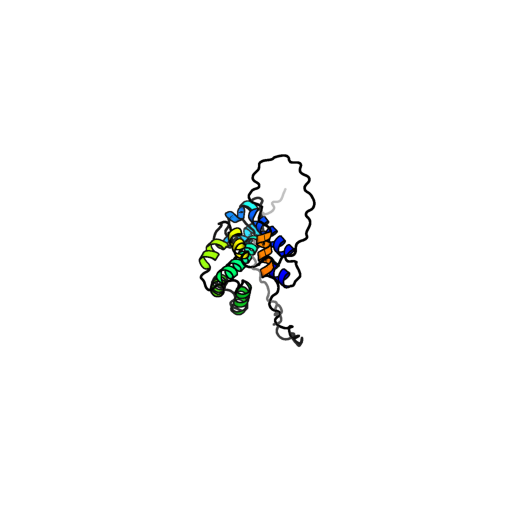OM 736 C C . ASP A 1 91 ? -8.117 -5.276 8.822 1.00 98.00 91 ASP A C 1
ATOM 738 O O . ASP A 1 91 ? -8.702 -6.350 8.933 1.00 98.00 91 ASP A O 1
ATOM 742 N N . VAL A 1 92 ? -7.494 -4.908 7.697 1.00 97.88 92 VAL A N 1
ATOM 743 C CA . VAL A 1 92 ? -7.365 -5.778 6.519 1.00 97.88 92 VAL A CA 1
ATOM 744 C C . VAL A 1 92 ? -6.491 -6.979 6.861 1.00 97.88 92 VAL A C 1
ATOM 746 O O . VAL A 1 92 ? -6.929 -8.113 6.714 1.00 97.88 92 VAL A O 1
ATOM 749 N N . MET A 1 93 ? -5.279 -6.743 7.376 1.00 96.56 93 MET A N 1
ATOM 750 C CA . MET A 1 93 ? -4.320 -7.807 7.692 1.00 96.56 93 MET A CA 1
ATOM 751 C C . MET A 1 93 ? -4.880 -8.794 8.721 1.00 96.56 93 MET A C 1
ATOM 753 O O . MET A 1 93 ? -4.685 -9.997 8.571 1.00 96.56 93 MET A O 1
ATOM 757 N N . ARG A 1 94 ? -5.609 -8.305 9.735 1.00 97.12 94 ARG A N 1
ATOM 758 C CA . ARG A 1 94 ? -6.285 -9.163 10.721 1.00 97.12 94 ARG A CA 1
ATOM 759 C C . ARG A 1 94 ? -7.354 -10.039 10.081 1.00 97.12 94 ARG A C 1
ATOM 761 O O . ARG A 1 94 ? -7.291 -11.250 10.244 1.00 97.12 94 ARG A O 1
ATOM 768 N N . ARG A 1 95 ? -8.260 -9.461 9.286 1.00 97.62 95 ARG A N 1
ATOM 769 C CA . ARG A 1 95 ? -9.311 -10.225 8.590 1.00 97.62 95 ARG A CA 1
ATOM 770 C C . ARG A 1 95 ? -8.745 -11.242 7.603 1.00 97.62 95 ARG A C 1
ATOM 772 O O . ARG A 1 95 ? -9.240 -12.362 7.534 1.00 97.62 95 ARG A O 1
ATOM 779 N N . LEU A 1 96 ? -7.695 -10.874 6.866 1.00 97.44 96 LEU A N 1
ATOM 780 C CA . LEU A 1 96 ? -7.006 -11.795 5.963 1.00 97.44 96 LEU A CA 1
ATOM 781 C C . LEU A 1 96 ? -6.403 -12.973 6.730 1.00 97.44 96 LEU A C 1
ATOM 783 O O . LEU A 1 96 ? -6.561 -14.114 6.311 1.00 97.44 96 LEU A O 1
ATOM 787 N N . PHE A 1 97 ? -5.749 -12.710 7.861 1.00 96.38 97 PHE A N 1
ATOM 788 C CA . PHE A 1 97 ? -5.173 -13.764 8.689 1.00 96.38 97 PHE A CA 1
ATOM 789 C C . PHE A 1 97 ? -6.247 -14.659 9.325 1.00 96.38 97 PHE A C 1
ATOM 791 O O . PHE A 1 97 ? -6.111 -15.878 9.318 1.00 96.38 97 PHE A O 1
ATOM 798 N N . GLU A 1 98 ? -7.336 -14.074 9.825 1.00 96.56 98 GLU A N 1
ATOM 799 C CA . GLU A 1 98 ? -8.465 -14.808 10.408 1.00 96.56 98 GLU A CA 1
ATOM 800 C C . GLU A 1 98 ? -9.151 -15.722 9.383 1.00 96.56 98 GLU A C 1
ATOM 802 O O . GLU A 1 98 ? -9.458 -16.870 9.698 1.00 96.56 98 GLU A O 1
ATOM 807 N N . ARG A 1 99 ? -9.370 -15.236 8.153 1.00 95.75 99 ARG A N 1
ATOM 808 C CA . ARG A 1 99 ? -10.103 -15.964 7.105 1.00 95.75 99 ARG A CA 1
ATOM 809 C C . ARG A 1 99 ? -9.223 -16.944 6.326 1.00 95.75 99 ARG A C 1
ATOM 811 O O . ARG A 1 99 ? -9.685 -18.018 5.962 1.00 95.75 99 ARG A O 1
ATOM 818 N N . TYR A 1 100 ? -7.971 -16.571 6.066 1.00 96.50 100 TYR A N 1
ATOM 819 C CA . TYR A 1 100 ? -7.092 -17.260 5.114 1.00 96.50 100 TYR A CA 1
ATOM 820 C C . TYR A 1 100 ? -5.741 -17.682 5.708 1.00 96.50 100 TYR A C 1
ATOM 822 O O . TYR A 1 100 ? -4.865 -18.137 4.978 1.00 96.50 100 TYR A O 1
ATOM 830 N N . GLY A 1 101 ? -5.540 -17.560 7.025 1.00 93.19 101 GLY A N 1
ATOM 831 C CA . GLY A 1 101 ? -4.309 -17.997 7.701 1.00 93.19 101 GLY A CA 1
ATOM 832 C C . GLY A 1 101 ? -4.114 -19.519 7.744 1.00 93.19 101 GLY A C 1
ATOM 833 O O . GLY A 1 101 ? -3.106 -19.996 8.262 1.00 93.19 101 GLY A O 1
ATOM 834 N N . ARG A 1 102 ? -5.076 -20.288 7.226 1.00 93.19 102 ARG A N 1
ATOM 835 C CA . ARG A 1 102 ? -5.053 -21.750 7.091 1.00 93.19 102 ARG A CA 1
ATOM 836 C C . ARG A 1 102 ? -5.502 -22.144 5.681 1.00 93.19 102 ARG A C 1
ATOM 838 O O . ARG A 1 102 ? -6.020 -21.310 4.940 1.00 93.19 102 ARG A O 1
ATOM 845 N N . ALA A 1 103 ? -5.311 -23.414 5.318 1.00 90.62 103 ALA A N 1
ATOM 846 C CA . ALA A 1 103 ? -5.763 -23.958 4.036 1.00 90.62 103 ALA A CA 1
ATOM 847 C C . ALA A 1 103 ? -7.264 -23.660 3.790 1.00 90.62 103 ALA A C 1
ATOM 849 O O . ALA A 1 103 ? -8.044 -23.729 4.743 1.00 90.62 103 ALA A O 1
ATOM 850 N N . PRO A 1 104 ? -7.675 -23.330 2.549 1.00 89.94 104 PRO A N 1
ATOM 851 C CA . PRO A 1 104 ? -6.898 -23.387 1.302 1.00 89.94 104 PRO A CA 1
ATOM 852 C C . PRO A 1 104 ? -5.977 -22.175 1.047 1.00 89.94 104 PRO A C 1
ATOM 854 O O . PRO A 1 104 ? -5.261 -22.165 0.051 1.00 89.94 104 PRO A O 1
ATOM 857 N N . GLY A 1 105 ? -5.943 -21.187 1.946 1.00 92.69 105 GLY A N 1
ATOM 858 C CA . GLY A 1 105 ? -5.140 -19.972 1.798 1.00 92.69 105 GLY A CA 1
ATOM 859 C C . GLY A 1 105 ? -5.900 -18.815 1.147 1.00 92.69 105 GLY A C 1
ATOM 860 O O . GLY A 1 105 ? -7.127 -18.815 1.059 1.00 92.69 105 GLY A O 1
ATOM 861 N N . LEU A 1 106 ? -5.156 -17.783 0.751 1.00 95.00 106 LEU A N 1
ATOM 862 C CA . LEU A 1 106 ? -5.686 -16.528 0.221 1.00 95.00 106 LEU A CA 1
ATOM 863 C C . LEU A 1 106 ? -6.084 -16.680 -1.262 1.00 95.00 106 LEU A C 1
ATOM 865 O O . LEU A 1 106 ? -5.200 -16.951 -2.075 1.00 95.00 106 LEU A O 1
ATOM 869 N N . PRO A 1 107 ? -7.362 -16.476 -1.643 1.00 95.31 107 PRO A N 1
ATOM 870 C CA . PRO A 1 107 ? -7.754 -16.421 -3.051 1.00 95.31 107 PRO A CA 1
ATOM 871 C C . PRO A 1 107 ? -7.196 -15.166 -3.738 1.00 95.31 107 PRO A C 1
ATOM 873 O O . PRO A 1 107 ? -6.902 -14.170 -3.073 1.00 95.31 107 PRO A O 1
ATOM 876 N N . GLU A 1 108 ? -7.106 -15.192 -5.070 1.00 90.38 108 GLU A N 1
ATOM 877 C CA . GLU A 1 108 ? -6.496 -14.126 -5.884 1.00 90.38 108 GLU A CA 1
ATOM 878 C C . GLU A 1 108 ? -7.102 -12.736 -5.619 1.00 90.38 108 GLU A C 1
ATOM 880 O O . GLU A 1 108 ? -6.379 -11.753 -5.465 1.00 90.38 108 GLU A O 1
ATOM 885 N N . ASP A 1 109 ? -8.424 -12.654 -5.464 1.00 93.94 109 ASP A N 1
ATOM 886 C CA . ASP A 1 109 ? -9.143 -11.407 -5.186 1.00 93.94 109 ASP A CA 1
ATOM 887 C C . ASP A 1 109 ? -9.366 -11.133 -3.685 1.00 93.94 109 ASP A C 1
ATOM 889 O O . ASP A 1 109 ? -10.004 -10.146 -3.302 1.00 93.94 109 ASP A O 1
ATOM 893 N N . GLY A 1 110 ? -8.825 -11.985 -2.808 1.00 96.12 110 GLY A N 1
ATOM 894 C CA . GLY A 1 110 ? -9.104 -11.968 -1.374 1.00 96.12 110 GLY A CA 1
ATOM 895 C C . GLY A 1 110 ? -8.669 -10.677 -0.684 1.00 96.12 110 GLY A C 1
ATOM 896 O O . GLY A 1 110 ? -9.376 -10.183 0.199 1.00 96.12 110 GLY A O 1
ATOM 897 N N . VAL A 1 111 ? -7.538 -10.101 -1.105 1.00 96.31 111 VAL A N 1
ATOM 898 C CA . VAL A 1 111 ? -7.033 -8.818 -0.585 1.00 96.31 111 VAL A CA 1
ATOM 899 C C . VAL A 1 111 ? -7.961 -7.672 -0.963 1.00 96.31 111 VAL A C 1
ATOM 901 O O . VAL A 1 111 ? -8.326 -6.884 -0.094 1.00 96.31 111 VAL A O 1
ATOM 904 N N . GLU A 1 112 ? -8.372 -7.589 -2.229 1.00 96.88 112 GLU A N 1
ATOM 905 C CA . GLU A 1 112 ? -9.205 -6.489 -2.733 1.00 96.88 112 GLU A CA 1
ATOM 906 C C . GLU A 1 112 ? -10.603 -6.520 -2.128 1.00 96.88 112 GLU A C 1
ATOM 908 O O . GLU A 1 112 ? -11.108 -5.488 -1.673 1.00 96.88 112 GLU A O 1
ATOM 913 N N . LYS A 1 113 ? -11.192 -7.720 -2.040 1.00 97.62 113 LYS A N 1
ATOM 914 C CA . LYS A 1 113 ? -12.465 -7.944 -1.350 1.00 97.62 113 LYS A CA 1
ATOM 915 C C . LYS A 1 113 ? -12.373 -7.519 0.108 1.00 97.62 113 LYS A C 1
ATOM 917 O O . LYS A 1 113 ? -13.154 -6.685 0.555 1.00 97.62 113 LYS A O 1
ATOM 922 N N . THR A 1 114 ? -11.369 -8.014 0.829 1.00 98.19 114 THR A N 1
ATOM 923 C CA . THR A 1 114 ? -11.225 -7.720 2.260 1.00 98.19 114 THR A CA 1
ATOM 924 C C . THR A 1 114 ? -10.947 -6.236 2.503 1.00 98.19 114 THR A C 1
ATOM 926 O O . THR A 1 114 ? -11.494 -5.654 3.435 1.00 98.19 114 THR A O 1
ATOM 929 N N . ALA A 1 115 ? -10.132 -5.588 1.669 1.00 98.25 115 ALA A N 1
ATOM 930 C CA . ALA A 1 115 ? -9.873 -4.157 1.778 1.00 98.25 115 ALA A CA 1
ATOM 931 C C . ALA A 1 115 ? -11.136 -3.319 1.512 1.00 98.25 115 ALA A C 1
ATOM 933 O O . ALA A 1 115 ? -11.380 -2.360 2.244 1.00 98.25 115 ALA A O 1
ATOM 934 N N . SER A 1 116 ? -11.958 -3.708 0.533 1.00 98.38 116 SER A N 1
ATOM 935 C CA . SER A 1 116 ? -13.250 -3.063 0.255 1.00 98.38 116 SER A CA 1
ATOM 936 C C . SER A 1 116 ? -14.232 -3.239 1.419 1.00 98.38 116 SER A C 1
ATOM 938 O O . SER A 1 116 ? -14.810 -2.265 1.897 1.00 98.38 116 SER A O 1
ATOM 940 N N . GLU A 1 117 ? -14.335 -4.456 1.969 1.00 98.00 117 GLU A N 1
ATOM 941 C CA . GLU A 1 117 ? -15.112 -4.744 3.186 1.00 98.00 117 GLU A CA 1
ATOM 942 C C . GLU A 1 117 ? -14.659 -3.870 4.373 1.00 98.00 117 GLU A C 1
ATOM 944 O O . GLU A 1 117 ? -15.478 -3.349 5.129 1.00 98.00 117 GLU A O 1
ATOM 949 N N . VAL A 1 118 ? -13.345 -3.693 4.556 1.00 98.19 118 VAL A N 1
ATOM 950 C CA . VAL A 1 118 ? -12.779 -2.866 5.635 1.00 98.19 118 VAL A CA 1
ATOM 951 C C . VAL A 1 118 ? -13.071 -1.382 5.425 1.00 98.19 118 VAL A C 1
ATOM 953 O O . VAL A 1 118 ? -13.352 -0.683 6.399 1.00 98.19 118 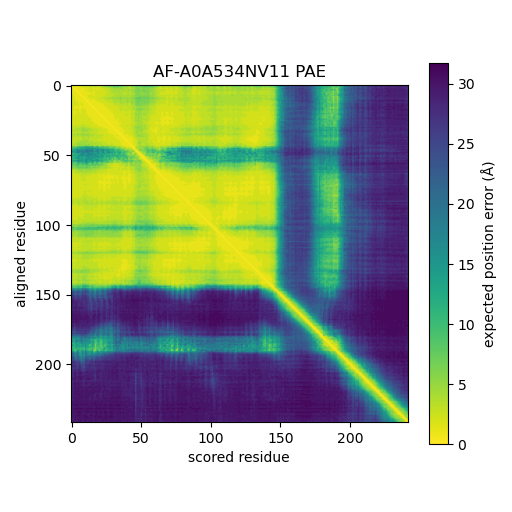VAL A O 1
ATOM 956 N N . ALA A 1 119 ? -12.964 -0.902 4.187 1.00 97.19 119 ALA A N 1
ATOM 957 C CA . ALA A 1 119 ? -13.203 0.491 3.836 1.00 97.19 119 ALA A CA 1
ATOM 958 C C . ALA A 1 119 ? -14.693 0.864 3.846 1.00 97.19 119 ALA A C 1
ATOM 960 O O . ALA A 1 119 ? -15.004 2.045 3.969 1.00 97.19 119 ALA A O 1
ATOM 961 N N . GLY A 1 120 ? -15.591 -0.123 3.741 1.00 96.88 120 GLY A N 1
ATOM 962 C CA . GLY A 1 120 ? -17.036 0.089 3.630 1.00 96.88 120 GLY A CA 1
ATOM 963 C C . GLY A 1 120 ? -17.487 0.530 2.233 1.00 96.88 120 GLY A C 1
ATOM 964 O O . GLY A 1 120 ? -18.640 0.900 2.056 1.00 96.88 120 GLY A O 1
ATOM 965 N N . GLU A 1 121 ? -16.590 0.489 1.248 1.00 96.00 121 GLU A N 1
ATOM 966 C CA . GLU A 1 121 ? -16.825 0.919 -0.130 1.00 96.00 121 GLU A CA 1
ATOM 967 C C . GLU A 1 121 ? -16.006 0.063 -1.098 1.00 96.00 121 GLU A C 1
ATOM 969 O O . GLU A 1 121 ? -14.981 -0.513 -0.728 1.00 96.00 121 GLU A O 1
ATOM 974 N N . ASP A 1 122 ? -16.415 0.039 -2.366 1.00 96.56 122 ASP A N 1
ATOM 975 C CA . ASP A 1 122 ? -15.667 -0.639 -3.418 1.00 96.56 122 ASP A CA 1
ATOM 976 C C . ASP A 1 122 ? -14.314 0.049 -3.686 1.00 96.56 122 ASP A C 1
ATOM 978 O O . ASP A 1 122 ? -14.240 1.221 -4.086 1.00 96.56 122 ASP A O 1
ATOM 982 N N . LEU A 1 123 ? -13.227 -0.694 -3.459 1.00 97.50 123 LEU A N 1
ATOM 983 C CA . LEU A 1 123 ? -11.860 -0.264 -3.745 1.00 97.50 123 LEU A CA 1
ATOM 984 C C . LEU A 1 123 ? -11.327 -0.788 -5.081 1.00 97.50 123 LEU A C 1
ATOM 986 O O . LEU A 1 123 ? -10.217 -0.402 -5.445 1.00 97.50 123 LEU A O 1
ATOM 990 N N . ARG A 1 124 ? -12.068 -1.606 -5.844 1.00 96.44 124 ARG A N 1
ATOM 991 C CA . ARG A 1 124 ? -11.586 -2.142 -7.136 1.00 96.44 124 ARG A CA 1
ATOM 992 C C . ARG A 1 124 ? -11.050 -1.053 -8.076 1.00 96.44 124 ARG A C 1
ATOM 994 O O . ARG A 1 124 ? -9.910 -1.193 -8.513 1.00 96.44 124 ARG A O 1
ATOM 1001 N N . PRO A 1 125 ? -11.723 0.105 -8.270 1.00 96.50 125 PRO A N 1
ATOM 1002 C CA . PRO A 1 125 ? -11.177 1.165 -9.122 1.00 96.50 125 PRO A CA 1
ATOM 1003 C C . PRO A 1 125 ? -9.849 1.742 -8.609 1.00 96.50 125 PRO A C 1
ATOM 1005 O O . PRO A 1 125 ? -9.035 2.241 -9.385 1.00 96.50 125 PRO A O 1
ATOM 1008 N N . TRP A 1 126 ? -9.629 1.721 -7.290 1.00 96.81 126 TRP A N 1
ATOM 1009 C CA . TRP A 1 126 ? -8.360 2.134 -6.695 1.00 96.81 126 TRP A CA 1
ATOM 1010 C C . TRP A 1 126 ? -7.268 1.090 -6.961 1.00 96.81 126 TRP A C 1
ATOM 1012 O O . TRP A 1 126 ? -6.169 1.466 -7.370 1.00 96.81 126 TRP A O 1
ATOM 1022 N N . PHE A 1 127 ? -7.577 -0.202 -6.803 1.00 97.44 127 PHE A N 1
ATOM 1023 C CA . PHE A 1 127 ? -6.657 -1.303 -7.102 1.00 97.44 127 PHE A CA 1
ATOM 1024 C C . PHE A 1 127 ? -6.284 -1.358 -8.585 1.00 97.44 127 PHE A C 1
ATOM 1026 O O . PHE A 1 127 ? -5.105 -1.496 -8.905 1.00 97.44 127 PHE A O 1
ATOM 1033 N N . ASP A 1 128 ? -7.237 -1.152 -9.492 1.00 96.75 128 ASP A N 1
ATOM 1034 C CA . ASP A 1 128 ? -6.970 -1.123 -10.932 1.00 96.75 128 ASP A CA 1
ATOM 1035 C C . ASP A 1 128 ? -5.950 -0.040 -11.288 1.00 96.75 128 ASP A C 1
ATOM 1037 O O . ASP A 1 128 ? -4.974 -0.299 -11.994 1.00 96.75 128 ASP A O 1
ATOM 1041 N N . ARG A 1 129 ? -6.100 1.161 -10.717 1.00 96.56 129 ARG A N 1
ATOM 1042 C CA . ARG A 1 129 ? -5.130 2.243 -10.913 1.00 96.56 129 ARG A CA 1
ATOM 1043 C C . ARG A 1 129 ? -3.788 1.946 -10.246 1.00 96.56 129 ARG A C 1
ATOM 1045 O O . ARG A 1 129 ? -2.752 2.098 -10.887 1.00 96.56 129 ARG A O 1
ATOM 1052 N N . ALA A 1 130 ? -3.778 1.522 -8.984 1.00 96.12 130 ALA A N 1
ATOM 1053 C CA . ALA A 1 130 ? -2.545 1.377 -8.209 1.00 96.12 130 ALA A CA 1
ATOM 1054 C C . ALA A 1 130 ? -1.724 0.123 -8.570 1.00 96.12 130 ALA A C 1
ATOM 1056 O O . ALA A 1 130 ? -0.495 0.134 -8.450 1.00 96.12 130 ALA A O 1
ATOM 1057 N N . ILE A 1 131 ? -2.390 -0.956 -8.990 1.00 96.50 131 ILE A N 1
ATOM 1058 C CA . ILE A 1 131 ? -1.786 -2.277 -9.202 1.00 96.50 131 ILE A CA 1
ATOM 1059 C C . ILE A 1 131 ? -1.738 -2.659 -10.681 1.00 96.50 131 ILE A C 1
ATOM 1061 O O . ILE A 1 131 ? -0.684 -3.089 -11.163 1.00 96.50 131 ILE A O 1
ATOM 1065 N N . ARG A 1 132 ? -2.860 -2.508 -11.395 1.00 96.75 132 ARG A N 1
ATOM 1066 C CA . ARG A 1 132 ? -3.020 -2.979 -12.783 1.00 96.75 132 ARG A CA 1
ATOM 1067 C C . ARG A 1 132 ? -2.657 -1.929 -13.835 1.00 96.75 132 ARG A C 1
ATOM 1069 O O . ARG A 1 132 ? -2.572 -2.260 -15.011 1.00 96.75 132 ARG A O 1
ATOM 1076 N N . SER A 1 133 ? -2.368 -0.694 -13.426 1.00 96.19 133 SER A N 1
ATOM 1077 C CA . SER A 1 133 ? -1.931 0.378 -14.322 1.00 96.19 133 SER A CA 1
ATOM 1078 C C . SER A 1 133 ? -0.467 0.781 -14.105 1.00 96.19 133 SER A C 1
ATOM 1080 O O . SER A 1 133 ? 0.127 0.572 -13.041 1.00 96.19 133 SER A O 1
ATOM 1082 N N . ALA A 1 134 ? 0.119 1.394 -15.135 1.00 94.31 134 ALA A N 1
ATOM 1083 C CA . ALA A 1 134 ? 1.420 2.055 -15.063 1.00 94.31 134 ALA A CA 1
ATOM 1084 C C . ALA A 1 134 ? 1.301 3.576 -14.826 1.00 94.31 134 ALA A C 1
ATOM 1086 O O . ALA A 1 134 ? 2.293 4.290 -14.946 1.00 94.31 134 ALA A O 1
ATOM 1087 N N . GLN A 1 135 ? 0.107 4.085 -14.495 1.00 94.12 135 GLN A N 1
ATOM 1088 C CA . GLN A 1 135 ? -0.075 5.499 -14.168 1.00 94.12 135 GLN A CA 1
ATOM 1089 C C . GLN A 1 135 ? 0.718 5.874 -12.908 1.00 94.12 135 GLN A C 1
ATOM 1091 O O . GLN A 1 135 ? 0.994 5.033 -12.046 1.00 94.12 135 GLN A O 1
ATOM 1096 N N . GLU A 1 136 ? 1.099 7.148 -12.810 1.00 94.44 136 GLU A N 1
ATOM 1097 C CA . GLU A 1 136 ? 1.789 7.660 -11.628 1.00 94.44 136 GLU A CA 1
ATOM 1098 C C . GLU A 1 136 ? 0.885 7.543 -10.391 1.00 94.44 136 GLU A C 1
ATOM 1100 O O . GLU A 1 136 ? -0.315 7.816 -10.448 1.00 94.44 136 GLU A O 1
ATOM 1105 N N . LEU A 1 137 ? 1.470 7.140 -9.262 1.00 94.12 137 LEU A N 1
ATOM 1106 C CA . LEU A 1 137 ? 0.733 7.027 -8.006 1.00 94.12 137 LEU A CA 1
ATOM 1107 C C . LEU A 1 137 ? 0.461 8.423 -7.428 1.00 94.12 137 LEU A C 1
ATOM 1109 O O . LEU A 1 137 ? 1.385 9.225 -7.284 1.00 94.12 137 LEU A O 1
ATOM 1113 N N . ASP A 1 138 ? -0.781 8.682 -7.011 1.00 91.81 138 ASP A N 1
ATOM 1114 C CA . ASP A 1 138 ? -1.179 9.942 -6.367 1.00 91.81 138 ASP A CA 1
ATOM 1115 C C . ASP A 1 138 ? -0.713 10.014 -4.899 1.00 91.81 138 ASP A C 1
ATOM 1117 O O . ASP A 1 138 ? -1.482 9.922 -3.937 1.00 91.81 138 ASP A O 1
ATOM 1121 N N . VAL A 1 139 ? 0.602 10.135 -4.720 1.00 90.31 139 VAL A N 1
ATOM 1122 C CA . VAL A 1 139 ? 1.237 10.263 -3.403 1.00 90.31 139 VAL A CA 1
ATOM 1123 C C . VAL A 1 139 ? 0.876 11.598 -2.751 1.00 90.31 139 VAL A C 1
ATOM 1125 O O . VAL A 1 139 ? 0.678 11.665 -1.537 1.00 90.31 139 VAL A O 1
ATOM 1128 N N . GLU A 1 140 ? 0.789 12.669 -3.540 1.00 86.75 140 GLU A N 1
ATOM 1129 C CA . GLU A 1 140 ? 0.508 14.009 -3.027 1.00 86.75 140 GLU A CA 1
ATOM 1130 C C . GLU A 1 140 ? -0.920 14.121 -2.488 1.00 86.75 140 GLU A C 1
ATOM 1132 O O . GLU A 1 140 ? -1.100 14.558 -1.346 1.00 86.75 140 GLU A O 1
ATOM 1137 N N . GLY A 1 141 ? -1.919 13.661 -3.248 1.00 86.75 141 GLY A N 1
ATOM 1138 C CA . GLY A 1 141 ? -3.317 13.644 -2.826 1.00 86.75 141 GLY A CA 1
ATOM 1139 C C . GLY A 1 141 ? -3.535 12.773 -1.591 1.00 86.75 141 GLY A C 1
ATOM 1140 O O . GLY A 1 141 ? -4.163 13.214 -0.620 1.00 86.75 141 GLY A O 1
ATOM 1141 N N . ALA A 1 142 ? -2.920 11.586 -1.552 1.00 87.81 142 ALA A N 1
ATOM 1142 C CA . ALA A 1 142 ? -2.988 10.702 -0.389 1.00 87.81 142 ALA A CA 1
ATOM 1143 C C . ALA A 1 142 ? -2.412 11.354 0.882 1.00 87.81 142 ALA A C 1
ATOM 1145 O O . ALA A 1 142 ? -2.991 11.238 1.965 1.00 87.81 142 ALA A O 1
ATOM 1146 N N . LEU A 1 143 ? -1.296 12.084 0.769 1.00 85.25 143 LEU A N 1
ATOM 1147 C CA . LEU A 1 143 ? -0.668 12.774 1.899 1.00 85.25 143 LEU A CA 1
ATOM 1148 C C . LEU A 1 143 ? -1.397 14.065 2.306 1.00 85.25 143 LEU A C 1
ATOM 1150 O O . LEU A 1 143 ? -1.372 14.434 3.485 1.00 85.25 143 LEU A O 1
ATOM 1154 N N . ALA A 1 144 ? -2.063 14.755 1.378 1.00 78.75 144 ALA A N 1
ATOM 1155 C CA . ALA A 1 144 ? -2.828 15.966 1.674 1.00 78.75 144 ALA A CA 1
ATOM 1156 C C . ALA A 1 144 ? -3.983 15.693 2.658 1.00 78.75 144 ALA A C 1
ATOM 1158 O O . ALA A 1 144 ? -4.203 16.469 3.595 1.00 78.75 144 ALA A O 1
ATOM 1159 N N . GLY A 1 145 ? -4.657 14.543 2.526 1.00 66.69 145 GLY A N 1
ATOM 1160 C CA . GLY A 1 145 ? -5.738 14.109 3.426 1.00 66.69 145 GLY A CA 1
ATOM 1161 C C . GLY A 1 145 ? -5.300 13.852 4.876 1.00 66.69 145 GLY A C 1
ATOM 1162 O O . GLY A 1 145 ? -6.115 13.768 5.799 1.00 66.69 145 GLY A O 1
ATOM 1163 N N . VAL A 1 146 ? -3.994 13.768 5.121 1.00 68.75 146 VAL A N 1
ATOM 1164 C CA . VAL A 1 146 ? -3.436 13.473 6.440 1.00 68.75 146 VAL A CA 1
ATOM 1165 C C . VAL A 1 146 ? -3.258 14.729 7.308 1.00 68.75 146 VAL A C 1
ATOM 1167 O O . VAL A 1 146 ? -3.131 14.635 8.528 1.00 68.75 146 VAL A O 1
ATOM 1170 N N . GLY A 1 147 ? -3.325 15.926 6.712 1.00 54.50 147 GLY A N 1
ATOM 1171 C CA . GLY A 1 147 ? -3.026 17.198 7.378 1.00 54.50 147 GLY A CA 1
ATOM 1172 C C . GLY A 1 147 ? -4.142 17.863 8.199 1.00 54.50 147 GLY A C 1
ATOM 1173 O O . GLY A 1 147 ? -3.849 18.828 8.895 1.00 54.50 147 GLY A O 1
ATOM 1174 N N . ARG A 1 148 ? -5.395 17.388 8.156 1.00 44.81 148 ARG A N 1
ATOM 1175 C CA . ARG A 1 148 ? -6.574 18.122 8.684 1.00 44.81 148 ARG A CA 1
ATOM 1176 C C . ARG A 1 148 ? -6.952 17.852 10.158 1.00 44.81 148 ARG A C 1
ATOM 1178 O O . ARG A 1 148 ? -8.110 18.011 10.511 1.00 44.81 148 ARG A O 1
ATOM 1185 N N . GLY A 1 149 ? -6.028 17.419 11.023 1.00 36.44 149 GLY A N 1
ATOM 1186 C CA . GLY A 1 149 ? -6.403 16.902 12.357 1.00 36.44 149 GLY A CA 1
ATOM 1187 C C . GLY A 1 149 ? -5.485 17.219 13.537 1.00 36.44 149 GLY A C 1
ATOM 1188 O O . GLY A 1 149 ? -5.552 16.511 14.535 1.00 36.44 149 GLY A O 1
ATOM 1189 N N . VAL A 1 150 ? -4.613 18.227 13.454 1.00 35.00 150 VAL A N 1
ATOM 1190 C CA . VAL A 1 150 ? -3.791 18.646 14.602 1.00 35.00 150 VAL A CA 1
ATOM 1191 C C . VAL A 1 150 ? -3.824 20.166 14.697 1.00 35.00 150 VAL A C 1
ATOM 1193 O O . VAL A 1 150 ? -3.196 20.848 13.889 1.00 35.00 150 VAL A O 1
ATOM 1196 N N . ALA A 1 151 ? -4.555 20.691 15.682 1.00 27.89 151 ALA A N 1
ATOM 1197 C CA . ALA A 1 151 ? -4.342 22.057 16.139 1.00 27.89 151 ALA A CA 1
ATOM 1198 C C . ALA A 1 151 ? -2.908 22.139 16.694 1.00 27.89 151 ALA A C 1
ATOM 1200 O O . ALA A 1 151 ? -2.523 21.274 17.489 1.00 27.89 151 ALA A O 1
ATOM 1201 N N . PRO A 1 152 ? -2.085 23.109 16.264 1.00 31.06 152 PRO A N 1
ATOM 1202 C CA . PRO A 1 152 ? -0.746 23.258 16.803 1.00 31.06 152 PRO A CA 1
ATOM 1203 C C . PRO A 1 152 ? -0.862 23.642 18.282 1.00 31.06 152 PRO A C 1
ATOM 1205 O O . PRO A 1 152 ? -1.213 24.769 18.614 1.00 31.06 152 PRO A O 1
ATOM 1208 N N . SER A 1 153 ? -0.571 22.702 19.182 1.00 30.52 153 SER A N 1
ATOM 1209 C CA . SER A 1 153 ? -0.226 23.048 20.559 1.00 30.52 153 SER A CA 1
ATOM 1210 C C . SER A 1 153 ? 1.138 23.728 20.497 1.00 30.52 153 SER A C 1
ATOM 1212 O O . SER A 1 153 ? 2.157 23.097 20.208 1.00 30.52 153 SER A O 1
ATOM 1214 N N . GLY A 1 154 ? 1.117 25.052 20.620 1.00 31.25 154 GLY A N 1
ATOM 1215 C CA . GLY A 1 154 ? 2.300 25.887 20.557 1.00 31.25 154 GLY A CA 1
ATOM 1216 C C . GLY A 1 154 ? 3.188 25.704 21.782 1.00 31.25 154 GLY A C 1
ATOM 1217 O O . GLY A 1 154 ? 2.718 25.722 22.914 1.00 31.25 154 GLY A O 1
ATOM 1218 N N . ASN A 1 155 ? 4.493 25.622 21.540 1.00 30.28 155 ASN A N 1
ATOM 1219 C CA . ASN A 1 155 ? 5.465 26.322 22.369 1.00 30.28 155 ASN A CA 1
ATOM 1220 C C . ASN A 1 155 ? 6.655 26.727 21.477 1.00 30.28 155 ASN A C 1
ATOM 1222 O O . ASN A 1 155 ? 7.215 25.863 20.794 1.00 30.28 155 ASN A O 1
ATOM 1226 N N . PRO A 1 156 ? 7.019 28.020 21.402 1.00 46.28 156 PRO A N 1
ATOM 1227 C CA . PRO A 1 156 ? 8.080 28.490 20.533 1.00 46.28 156 PRO A CA 1
ATOM 1228 C C . PRO A 1 156 ? 9.425 28.318 21.234 1.00 46.28 156 PRO A C 1
ATOM 1230 O O . PRO A 1 156 ? 9.554 28.688 22.396 1.00 46.28 156 PRO A O 1
ATOM 1233 N N . ARG A 1 157 ? 10.418 27.780 20.515 1.00 34.72 157 ARG A N 1
ATOM 1234 C CA . ARG A 1 157 ? 11.863 28.086 20.616 1.00 34.72 157 ARG A CA 1
ATOM 1235 C C . ARG A 1 157 ? 12.663 26.996 19.908 1.00 34.72 157 ARG A C 1
ATOM 1237 O O . ARG A 1 157 ? 13.165 26.074 20.535 1.00 34.72 157 ARG A O 1
ATOM 1244 N N . ILE A 1 158 ? 12.849 27.154 18.602 1.00 37.97 158 ILE A N 1
ATOM 1245 C CA . ILE A 1 158 ? 14.113 26.756 17.977 1.00 37.97 158 ILE A CA 1
ATOM 1246 C C . ILE A 1 158 ? 14.567 27.944 17.132 1.00 37.97 158 ILE A C 1
ATOM 1248 O O . ILE A 1 158 ? 13.923 28.323 16.157 1.00 37.97 158 ILE A O 1
ATOM 1252 N N . ARG A 1 159 ? 15.652 28.573 17.587 1.00 29.92 159 ARG A N 1
ATOM 1253 C CA . ARG A 1 159 ? 16.357 29.670 16.924 1.00 29.92 159 ARG A CA 1
ATOM 1254 C C . ARG A 1 159 ? 17.030 29.112 15.668 1.00 29.92 159 ARG A C 1
ATOM 1256 O O . ARG A 1 159 ? 17.825 28.182 15.772 1.00 29.92 159 ARG A O 1
ATOM 1263 N N . ALA A 1 160 ? 16.708 29.661 14.500 1.00 28.73 160 ALA A N 1
ATOM 1264 C CA . ALA A 1 160 ? 17.390 29.324 13.252 1.00 28.73 160 ALA A CA 1
ATOM 1265 C C . ALA A 1 160 ? 18.855 29.815 13.290 1.00 28.73 160 ALA A C 1
ATOM 1267 O O . ALA A 1 160 ? 19.083 30.953 13.710 1.00 28.73 160 ALA A O 1
ATOM 1268 N N . PRO A 1 161 ? 19.852 29.016 12.861 1.00 32.06 161 PRO A N 1
ATOM 1269 C CA . PRO A 1 161 ? 21.189 29.526 12.573 1.00 32.06 161 PRO A CA 1
ATOM 1270 C C . PRO A 1 161 ? 21.187 30.332 11.267 1.00 32.06 161 PRO A C 1
ATOM 1272 O O . PRO A 1 161 ? 20.447 30.022 10.333 1.00 32.06 161 PRO A O 1
ATOM 1275 N N . GLY A 1 162 ? 22.002 31.386 11.248 1.00 30.27 162 GLY A N 1
ATOM 1276 C CA . GLY A 1 162 ? 21.985 32.464 10.266 1.00 30.27 162 GLY A CA 1
ATOM 1277 C C . GLY A 1 162 ? 22.268 32.055 8.821 1.00 30.27 162 GLY A C 1
ATOM 1278 O O . GLY A 1 162 ? 23.084 31.189 8.521 1.00 30.27 162 GLY A O 1
ATOM 1279 N N . THR A 1 163 ? 21.592 32.757 7.919 1.00 32.06 163 THR A N 1
ATOM 1280 C CA . THR A 1 163 ? 21.841 32.771 6.481 1.00 32.06 163 THR A CA 1
ATOM 1281 C C . THR A 1 163 ? 23.024 33.683 6.158 1.00 32.06 163 THR A C 1
ATOM 1283 O O . THR A 1 163 ? 22.893 34.904 6.250 1.00 32.06 163 THR A O 1
ATOM 1286 N N . SER A 1 164 ? 24.144 33.128 5.701 1.00 29.81 164 SER A N 1
ATOM 1287 C CA . SER A 1 164 ? 25.096 33.854 4.855 1.00 29.81 164 SER A CA 1
ATOM 1288 C C . SER A 1 164 ? 24.749 33.580 3.391 1.00 29.81 164 SER A C 1
ATOM 1290 O O . SER A 1 164 ? 24.707 32.448 2.915 1.00 29.81 164 SER A O 1
ATOM 1292 N N . ARG A 1 165 ? 24.402 34.660 2.693 1.00 35.41 165 ARG A N 1
ATOM 1293 C CA . ARG A 1 165 ? 23.934 34.688 1.309 1.00 35.41 165 ARG A CA 1
ATOM 1294 C C . ARG A 1 165 ? 25.138 34.986 0.415 1.00 35.41 165 ARG A C 1
ATOM 1296 O O . ARG A 1 165 ? 25.701 36.072 0.502 1.00 35.41 165 ARG A O 1
ATOM 1303 N N . ARG A 1 166 ? 25.500 34.068 -0.479 1.00 28.73 166 ARG A N 1
ATOM 1304 C CA . ARG A 1 166 ? 26.199 34.403 -1.728 1.00 28.73 166 ARG A CA 1
ATOM 1305 C C . ARG A 1 166 ? 25.711 33.452 -2.810 1.00 28.73 166 ARG A C 1
ATOM 1307 O O . ARG A 1 166 ? 25.903 32.246 -2.716 1.00 28.73 166 ARG A O 1
ATOM 1314 N N . GLY A 1 167 ? 24.963 34.012 -3.753 1.00 29.25 167 GLY A N 1
ATOM 1315 C CA . GLY A 1 167 ? 24.399 33.286 -4.878 1.00 29.25 167 GLY A CA 1
ATOM 1316 C C . GLY A 1 167 ? 25.394 33.163 -6.019 1.00 29.25 167 GLY A C 1
ATOM 1317 O O . GLY A 1 167 ? 26.246 34.028 -6.182 1.00 29.25 167 GLY A O 1
ATOM 1318 N N . LEU A 1 168 ? 25.203 32.126 -6.827 1.00 31.27 168 LEU A N 1
ATOM 1319 C CA . LEU A 1 168 ? 25.428 32.150 -8.265 1.00 31.27 168 LEU A CA 1
ATOM 1320 C C . LEU A 1 168 ? 24.278 31.367 -8.903 1.00 31.27 168 LEU A C 1
ATOM 1322 O O . LEU A 1 168 ? 23.907 30.287 -8.441 1.00 31.27 168 LEU A O 1
ATOM 1326 N N . ALA A 1 169 ? 23.654 32.008 -9.884 1.00 31.53 169 ALA A N 1
ATOM 1327 C CA . ALA A 1 169 ? 22.486 31.541 -10.600 1.00 31.53 169 ALA A CA 1
ATOM 1328 C C . ALA A 1 169 ? 22.839 30.368 -11.522 1.00 31.53 169 ALA A C 1
ATOM 1330 O O . ALA A 1 169 ? 23.859 30.383 -12.203 1.00 31.53 169 ALA A O 1
ATOM 1331 N N . GLY A 1 170 ? 21.950 29.381 -11.551 1.00 28.61 170 GLY A N 1
ATOM 1332 C CA . GLY A 1 170 ? 21.900 28.320 -12.545 1.00 28.61 170 GLY A CA 1
ATOM 1333 C C . GLY A 1 170 ? 20.445 27.897 -12.667 1.00 28.61 170 GLY A C 1
ATOM 1334 O O . GLY A 1 170 ? 19.930 27.174 -11.813 1.00 28.61 170 GLY A O 1
ATOM 1335 N N . GLU A 1 171 ? 19.756 28.441 -13.666 1.00 39.69 171 GLU A N 1
ATOM 1336 C CA . GLU A 1 171 ? 18.412 28.018 -14.043 1.00 39.69 171 GLU A CA 1
ATOM 1337 C C . GLU A 1 171 ? 18.467 26.573 -14.544 1.00 39.69 171 GLU A C 1
ATOM 1339 O O . GLU A 1 171 ? 19.195 26.240 -15.474 1.00 39.69 171 GLU A O 1
ATOM 1344 N N . GLY A 1 172 ? 17.711 25.699 -13.887 1.00 27.95 172 GLY A N 1
ATOM 1345 C CA . GLY A 1 172 ? 17.635 24.287 -14.232 1.00 27.95 172 GLY A CA 1
ATOM 1346 C C . GLY A 1 172 ? 16.653 23.561 -13.323 1.00 27.95 172 GLY A C 1
ATOM 1347 O O . GLY A 1 172 ? 16.998 23.158 -12.217 1.00 27.95 172 GLY A O 1
ATOM 1348 N N . THR A 1 173 ? 15.399 23.449 -13.769 1.00 39.25 173 THR A N 1
ATOM 1349 C CA . THR A 1 173 ? 14.523 22.273 -13.554 1.00 39.25 173 THR A CA 1
ATOM 1350 C C . THR A 1 173 ? 14.463 21.651 -12.141 1.00 39.25 173 THR A C 1
ATOM 1352 O O . THR A 1 173 ? 14.296 20.446 -11.980 1.00 39.25 173 THR A O 1
ATOM 1355 N N . GLY A 1 174 ? 14.515 22.460 -11.080 1.00 28.02 174 GLY A N 1
ATOM 1356 C CA . GLY A 1 174 ? 14.510 21.996 -9.681 1.00 28.02 174 GLY A CA 1
ATOM 1357 C C . GLY A 1 174 ? 13.136 21.934 -8.995 1.00 28.02 174 GLY A C 1
ATOM 1358 O O . GLY A 1 174 ? 13.064 21.876 -7.766 1.00 28.02 174 GLY A O 1
ATOM 1359 N N . ALA A 1 175 ? 12.032 22.001 -9.745 1.00 32.50 175 ALA A N 1
ATOM 1360 C CA . ALA A 1 175 ? 10.695 22.223 -9.180 1.00 32.50 175 ALA A CA 1
ATOM 1361 C C . ALA A 1 175 ? 9.946 20.954 -8.713 1.00 32.50 175 ALA A C 1
ATOM 1363 O O . ALA A 1 175 ? 8.874 21.080 -8.130 1.00 32.50 175 ALA A O 1
ATOM 1364 N N . ARG A 1 176 ? 10.482 19.738 -8.906 1.00 38.12 176 ARG A N 1
ATOM 1365 C CA . ARG A 1 176 ? 9.747 18.484 -8.606 1.00 38.12 176 ARG A CA 1
ATOM 1366 C C . ARG A 1 176 ? 10.194 17.690 -7.371 1.00 38.12 176 ARG A C 1
ATOM 1368 O O . ARG A 1 176 ? 9.679 16.603 -7.155 1.00 38.12 176 ARG A O 1
ATOM 1375 N N . SER A 1 177 ? 11.089 18.194 -6.516 1.00 38.09 177 SER A N 1
ATOM 1376 C CA . SER A 1 177 ? 11.551 17.419 -5.341 1.00 38.09 177 SER A CA 1
ATOM 1377 C C . SER A 1 177 ? 11.415 18.114 -3.987 1.00 38.09 177 SER A C 1
ATOM 1379 O O . SER A 1 177 ? 12.052 17.702 -3.018 1.00 38.09 177 SER A O 1
ATOM 1381 N N . ARG A 1 178 ? 10.577 19.149 -3.871 1.00 37.31 178 ARG A N 1
ATOM 1382 C CA . ARG A 1 178 ? 10.227 19.724 -2.562 1.00 37.31 178 ARG A CA 1
ATOM 1383 C C . ARG A 1 178 ? 8.906 19.151 -2.069 1.00 37.31 178 ARG A C 1
ATOM 1385 O O . ARG A 1 178 ? 7.959 19.888 -1.807 1.00 37.31 178 ARG A O 1
ATOM 1392 N N . LEU A 1 179 ? 8.864 17.830 -1.885 1.00 44.00 179 LEU A N 1
ATOM 1393 C CA . LEU A 1 179 ? 7.930 17.243 -0.929 1.00 44.00 179 LEU A CA 1
ATOM 1394 C C . LEU A 1 179 ? 8.117 18.006 0.385 1.00 44.00 179 LEU A C 1
ATOM 1396 O O . LEU A 1 179 ? 9.180 17.942 1.006 1.00 44.00 179 LEU A O 1
ATOM 1400 N N . ARG A 1 180 ? 7.111 18.777 0.808 1.00 50.03 180 ARG A N 1
ATOM 1401 C CA . ARG A 1 180 ? 7.119 19.380 2.142 1.00 50.03 180 ARG A CA 1
ATOM 1402 C C . ARG A 1 180 ? 7.167 18.219 3.134 1.00 50.03 180 ARG A C 1
ATOM 1404 O O . ARG A 1 180 ? 6.144 17.578 3.362 1.00 50.03 180 ARG A O 1
ATOM 1411 N N . ALA A 1 181 ? 8.331 17.977 3.740 1.00 44.62 181 ALA A N 1
ATOM 1412 C CA . ALA A 1 181 ? 8.561 16.977 4.789 1.00 44.62 181 ALA A CA 1
ATOM 1413 C C . ALA A 1 181 ? 7.450 16.958 5.865 1.00 44.62 181 ALA A C 1
ATOM 1415 O O . ALA A 1 181 ? 7.150 15.919 6.452 1.00 44.62 181 ALA A O 1
ATOM 1416 N N . GLY A 1 182 ? 6.757 18.088 6.054 1.00 44.50 182 GLY A N 1
ATOM 1417 C CA . GLY A 1 182 ? 5.575 18.209 6.901 1.00 44.50 182 GLY A CA 1
ATOM 1418 C C . GLY A 1 182 ? 4.414 17.254 6.579 1.00 44.50 182 GLY A C 1
ATOM 1419 O O . GLY A 1 182 ? 3.749 16.820 7.514 1.00 44.50 182 GLY A O 1
ATOM 1420 N N . SER A 1 183 ? 4.138 16.894 5.319 1.00 51.53 183 SER A N 1
ATOM 1421 C CA . SER A 1 183 ? 2.986 16.023 4.994 1.00 51.53 183 SER A CA 1
ATOM 1422 C C . SER A 1 183 ? 3.215 14.573 5.413 1.00 51.53 183 SER A C 1
ATOM 1424 O O . SER A 1 183 ? 2.332 13.951 6.001 1.00 51.53 183 SER A O 1
ATOM 1426 N N . VAL A 1 184 ? 4.433 14.069 5.218 1.00 53.31 184 VAL A N 1
ATOM 1427 C CA . VAL A 1 184 ? 4.822 12.730 5.673 1.00 53.31 184 VAL A CA 1
ATOM 1428 C C . VAL A 1 184 ? 4.955 12.703 7.206 1.00 53.31 184 VAL A C 1
ATOM 1430 O O . VAL A 1 184 ? 4.501 11.753 7.842 1.00 53.31 184 VAL A O 1
ATOM 1433 N N . ALA A 1 185 ? 5.463 13.777 7.831 1.00 50.00 185 ALA A N 1
ATOM 1434 C CA . ALA A 1 185 ? 5.512 13.922 9.296 1.00 50.00 185 ALA A CA 1
ATOM 1435 C C . ALA A 1 185 ? 4.149 13.853 9.979 1.00 50.00 185 ALA A C 1
ATOM 1437 O O . ALA A 1 185 ? 4.011 13.248 11.044 1.00 50.00 185 ALA A O 1
ATOM 1438 N N . ARG A 1 186 ? 3.110 14.379 9.334 1.00 57.72 186 ARG A N 1
ATOM 1439 C CA . ARG A 1 186 ? 1.735 14.259 9.828 1.00 57.72 186 ARG A CA 1
ATOM 1440 C C . ARG A 1 186 ? 1.168 12.849 9.662 1.00 57.72 186 ARG A C 1
ATOM 1442 O O . ARG A 1 186 ? 0.406 12.413 10.516 1.00 57.72 186 ARG A O 1
ATOM 1449 N N . ALA A 1 187 ? 1.580 12.096 8.640 1.00 55.91 187 ALA A N 1
ATOM 1450 C CA . ALA A 1 187 ? 1.243 10.671 8.541 1.00 55.91 187 ALA A CA 1
ATOM 1451 C C . ALA A 1 187 ? 1.866 9.855 9.669 1.00 55.91 187 ALA A C 1
ATOM 1453 O O . ALA A 1 187 ? 1.196 9.009 10.258 1.00 55.91 187 ALA A O 1
ATOM 1454 N N . ALA A 1 188 ? 3.100 10.178 10.049 1.00 54.81 188 ALA A N 1
ATOM 1455 C CA . ALA A 1 188 ? 3.805 9.513 11.139 1.00 54.81 188 ALA A CA 1
ATOM 1456 C C . ALA A 1 188 ? 3.106 9.637 12.504 1.00 54.81 188 ALA A C 1
ATOM 1458 O O . ALA A 1 188 ? 3.204 8.721 13.328 1.00 54.81 188 ALA A O 1
ATOM 1459 N N . SER A 1 189 ? 2.392 10.741 12.763 1.00 57.34 189 SER A N 1
ATOM 1460 C CA . SER A 1 189 ? 1.703 10.957 14.043 1.00 57.34 189 SER A CA 1
ATOM 1461 C C . SER A 1 189 ? 0.519 10.005 14.244 1.00 57.34 189 SER A C 1
ATOM 1463 O O . SER A 1 189 ? 0.257 9.597 15.375 1.00 57.34 189 SER A O 1
ATOM 1465 N N . ARG A 1 190 ? -0.135 9.560 13.161 1.00 62.31 190 ARG A N 1
ATOM 1466 C CA . ARG A 1 190 ? -1.254 8.599 13.210 1.00 62.31 190 ARG A CA 1
ATOM 1467 C C . ARG A 1 190 ? -0.825 7.167 13.534 1.00 62.31 190 ARG A C 1
ATOM 1469 O O . ARG A 1 190 ? -1.660 6.352 13.913 1.00 62.31 190 ARG A O 1
ATOM 1476 N N . TYR A 1 191 ? 0.470 6.865 13.451 1.00 56.03 191 TYR A N 1
ATOM 1477 C CA . TYR A 1 191 ? 1.037 5.581 13.882 1.00 56.03 191 TYR A CA 1
ATOM 1478 C C . TYR A 1 191 ? 1.544 5.604 15.333 1.00 56.03 191 TYR A C 1
ATOM 1480 O O . TYR A 1 191 ? 2.244 4.684 15.766 1.00 56.03 191 TYR A O 1
ATOM 1488 N N . ARG A 1 192 ? 1.209 6.644 16.111 1.00 53.97 192 ARG A N 1
ATOM 1489 C CA . ARG A 1 192 ? 1.570 6.743 17.528 1.00 53.97 192 ARG A CA 1
ATOM 1490 C C . ARG A 1 192 ? 0.672 5.821 18.362 1.00 53.97 192 ARG A C 1
ATOM 1492 O O . ARG A 1 192 ? -0.474 6.153 18.609 1.00 53.97 192 ARG A O 1
ATOM 1499 N N . GLY A 1 193 ? 1.237 4.695 18.805 1.00 44.38 193 GLY A N 1
ATOM 1500 C CA . GLY A 1 193 ? 0.737 3.864 19.908 1.00 44.38 193 GLY A CA 1
ATOM 1501 C C . GLY A 1 193 ? -0.635 3.226 19.680 1.00 44.38 193 GLY A C 1
ATOM 1502 O O . GLY A 1 193 ? -1.667 3.859 19.872 1.00 44.38 193 GLY A O 1
ATOM 1503 N N . GLY A 1 194 ? -0.653 1.930 19.355 1.00 38.03 194 GLY A N 1
ATOM 1504 C CA . GLY A 1 194 ? -1.866 1.127 19.512 1.00 38.03 194 GLY A CA 1
ATOM 1505 C C . GLY A 1 194 ? -2.367 1.205 20.957 1.00 38.03 194 GLY A C 1
ATOM 1506 O O . GLY A 1 194 ? -1.561 1.316 21.887 1.00 38.03 194 GLY A O 1
ATOM 1507 N N . ARG A 1 195 ? -3.694 1.168 21.146 1.00 37.53 195 ARG A N 1
ATOM 1508 C CA . ARG A 1 195 ? -4.316 1.006 22.469 1.00 37.53 195 ARG A CA 1
ATOM 1509 C C . ARG A 1 195 ? -3.537 -0.067 23.230 1.00 37.53 195 ARG A C 1
ATOM 1511 O O . ARG A 1 195 ? -3.348 -1.163 22.704 1.00 37.53 195 ARG A O 1
ATOM 1518 N N . ARG A 1 196 ? -3.073 0.253 24.442 1.00 36.94 196 ARG A N 1
ATOM 1519 C CA . ARG A 1 196 ? -2.500 -0.728 25.369 1.00 36.94 196 ARG A CA 1
ATOM 1520 C C . ARG A 1 196 ? -3.611 -1.710 25.752 1.00 36.94 196 ARG A C 1
ATOM 1522 O O . ARG A 1 196 ? -4.255 -1.542 26.780 1.00 36.94 196 ARG A O 1
ATOM 1529 N N . HIS A 1 197 ? -3.885 -2.700 24.908 1.00 36.81 197 HIS A N 1
ATOM 1530 C CA . HIS A 1 197 ? -4.536 -3.912 25.377 1.00 36.81 197 HIS A CA 1
ATOM 1531 C C . HIS A 1 197 ? -3.541 -4.657 26.260 1.00 36.81 197 HIS A C 1
ATOM 1533 O O . HIS A 1 197 ? -2.333 -4.611 26.024 1.00 36.81 197 HIS A O 1
ATOM 1539 N N . GLY A 1 198 ? -4.076 -5.178 27.363 1.00 33.38 198 GLY A N 1
ATOM 1540 C CA . GLY A 1 198 ? -3.342 -5.563 28.558 1.00 33.38 198 GLY A CA 1
ATOM 1541 C C . GLY A 1 198 ? -2.155 -6.481 28.295 1.00 33.38 198 GLY A C 1
ATOM 1542 O O . GLY A 1 198 ? -2.075 -7.163 27.275 1.00 33.38 198 GLY A O 1
ATOM 1543 N N . ARG A 1 199 ? -1.228 -6.470 29.259 1.00 31.45 199 ARG A N 1
ATOM 1544 C CA . ARG A 1 199 ? -0.061 -7.355 29.317 1.00 31.45 199 ARG A CA 1
ATOM 1545 C C . ARG A 1 199 ? -0.426 -8.756 28.799 1.00 31.45 199 ARG A C 1
ATOM 1547 O O . ARG A 1 199 ? -1.387 -9.328 29.319 1.00 31.45 199 ARG A O 1
ATOM 1554 N N . PRO A 1 200 ? 0.316 -9.333 27.838 1.00 34.56 200 PRO A N 1
ATOM 1555 C CA . PRO A 1 200 ? 0.096 -10.722 27.476 1.00 34.56 200 PRO A CA 1
ATOM 1556 C C . PRO A 1 200 ? 0.333 -11.581 28.723 1.00 34.56 200 PRO A C 1
ATOM 1558 O O . PRO A 1 200 ? 1.397 -11.513 29.347 1.00 34.56 200 PRO A O 1
ATOM 1561 N N . ARG A 1 201 ? -0.684 -12.353 29.125 1.00 37.53 201 ARG A N 1
ATOM 1562 C CA . ARG A 1 201 ? -0.504 -13.430 30.103 1.00 37.53 201 ARG A CA 1
ATOM 1563 C C . ARG A 1 201 ? 0.563 -14.369 29.540 1.00 37.53 201 ARG A C 1
ATOM 1565 O O . ARG A 1 201 ? 0.455 -14.794 28.392 1.00 37.53 201 ARG A O 1
ATOM 1572 N N . ARG A 1 202 ? 1.598 -14.657 30.338 1.00 33.28 202 ARG A N 1
ATOM 1573 C CA . ARG A 1 202 ? 2.591 -15.692 30.026 1.00 33.28 202 ARG A CA 1
ATOM 1574 C C . ARG A 1 202 ? 1.841 -16.998 29.768 1.00 33.28 202 ARG A C 1
ATOM 1576 O O . ARG A 1 202 ? 1.174 -17.499 30.668 1.00 33.28 202 ARG A O 1
ATOM 1583 N N . VAL A 1 203 ? 1.943 -17.517 28.550 1.00 38.56 203 VAL A N 1
ATOM 1584 C CA . VAL A 1 203 ? 1.532 -18.885 28.236 1.00 38.56 203 VAL A CA 1
ATOM 1585 C C . VAL A 1 203 ? 2.604 -19.803 28.834 1.00 38.56 203 VAL A C 1
ATOM 1587 O O . VAL A 1 203 ? 3.783 -19.591 28.537 1.00 38.56 203 VAL A O 1
ATOM 1590 N N . PRO A 1 204 ? 2.260 -20.760 29.714 1.00 32.78 204 PRO A N 1
ATOM 1591 C CA . PRO A 1 204 ? 3.228 -21.722 30.217 1.00 32.78 204 PRO A CA 1
ATOM 1592 C C . PRO A 1 204 ? 3.738 -22.575 29.058 1.00 32.78 204 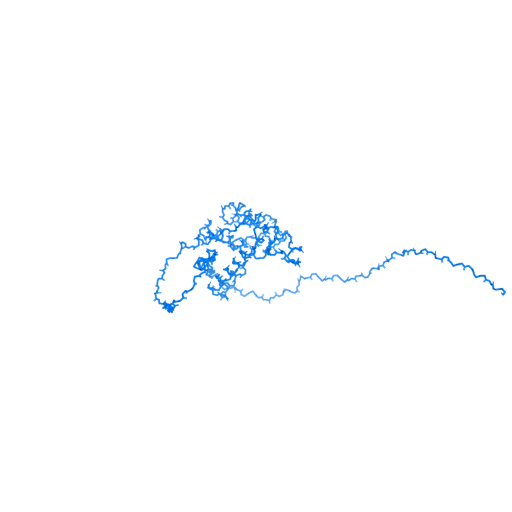PRO A C 1
ATOM 1594 O O . PRO A 1 204 ? 2.957 -23.167 28.317 1.00 32.78 204 PRO A O 1
ATOM 1597 N N . GLN A 1 205 ? 5.055 -22.627 28.910 1.00 38.19 205 GLN A N 1
ATOM 1598 C CA . GLN A 1 205 ? 5.735 -23.514 27.983 1.00 38.19 205 GLN A CA 1
ATOM 1599 C C . GLN A 1 205 ? 5.673 -24.930 28.566 1.00 38.19 205 GLN A C 1
ATOM 1601 O O . GLN A 1 205 ? 6.499 -25.301 29.395 1.00 38.19 205 GLN A O 1
ATOM 1606 N N . ARG A 1 206 ? 4.643 -25.688 28.187 1.00 37.50 206 ARG A N 1
ATOM 1607 C CA . ARG A 1 206 ? 4.599 -27.140 28.359 1.00 37.50 206 ARG A CA 1
ATOM 1608 C C . ARG A 1 206 ? 4.223 -27.799 27.036 1.00 37.50 206 ARG A C 1
ATOM 1610 O O . ARG A 1 206 ? 3.180 -27.508 26.461 1.00 37.50 206 ARG A O 1
ATOM 1617 N N . ASP A 1 207 ? 5.153 -28.641 26.601 1.00 39.12 207 ASP A N 1
ATOM 1618 C CA . ASP A 1 207 ? 4.974 -29.843 25.791 1.00 39.12 207 ASP A CA 1
ATOM 1619 C C . ASP A 1 207 ? 4.420 -29.642 24.372 1.00 39.12 207 ASP A C 1
ATOM 1621 O O . ASP A 1 207 ? 3.340 -30.097 24.014 1.00 39.12 207 ASP A O 1
ATOM 1625 N N . ALA A 1 208 ? 5.234 -29.006 23.524 1.00 35.66 208 ALA A N 1
ATOM 1626 C CA . ALA A 1 208 ? 5.101 -29.048 22.065 1.00 35.66 208 ALA A CA 1
ATOM 1627 C C . ALA A 1 208 ? 6.133 -30.007 21.435 1.00 35.66 208 ALA A C 1
ATOM 1629 O O . ALA A 1 208 ? 6.763 -29.683 20.432 1.00 35.66 208 ALA A O 1
ATOM 1630 N N . GLU A 1 209 ? 6.314 -31.187 22.029 1.00 36.31 209 GLU A N 1
ATOM 1631 C CA . GLU A 1 209 ? 7.150 -32.264 21.482 1.00 36.31 209 GLU A CA 1
ATOM 1632 C C . GLU A 1 209 ? 6.314 -33.535 21.267 1.00 36.31 209 GLU A C 1
ATOM 1634 O O . GLU A 1 209 ? 6.636 -34.611 21.749 1.00 36.31 209 GLU A O 1
ATOM 1639 N N . ALA A 1 210 ? 5.176 -33.411 20.576 1.00 42.44 210 ALA A N 1
ATOM 1640 C CA . ALA A 1 210 ? 4.367 -34.561 20.165 1.00 42.44 210 ALA A CA 1
ATOM 1641 C C . ALA A 1 210 ? 3.383 -34.203 19.036 1.00 42.44 210 ALA A C 1
ATOM 1643 O O . ALA A 1 210 ? 2.180 -34.259 19.244 1.00 42.44 210 ALA A O 1
ATOM 1644 N N . ALA A 1 211 ? 3.868 -33.796 17.855 1.00 39.03 211 ALA A N 1
ATOM 1645 C CA . ALA A 1 211 ? 3.115 -33.874 16.585 1.00 39.03 211 ALA A CA 1
ATOM 1646 C C . ALA A 1 211 ? 3.943 -33.338 15.401 1.00 39.03 211 ALA A C 1
ATOM 1648 O O . ALA A 1 211 ? 3.573 -32.363 14.751 1.00 39.03 211 ALA A O 1
ATOM 1649 N N . LEU A 1 212 ? 5.071 -33.976 15.094 1.00 37.09 212 LEU A N 1
ATOM 1650 C CA . LEU A 1 212 ? 5.666 -3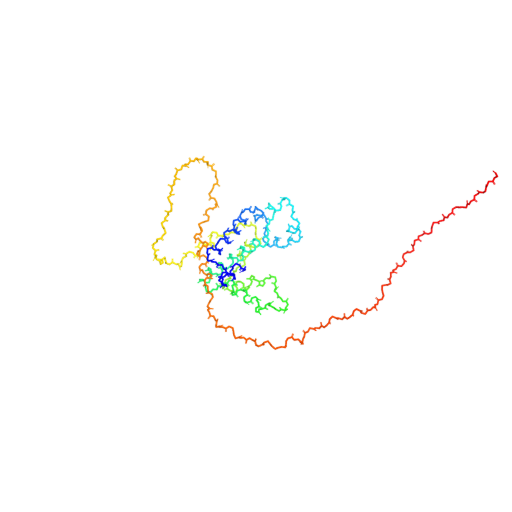3.872 13.761 1.00 37.09 212 LEU A CA 1
ATOM 1651 C C . LEU A 1 212 ? 5.782 -35.292 13.199 1.00 37.09 212 LEU A C 1
ATOM 1653 O O . LEU A 1 212 ? 6.417 -36.134 13.842 1.00 37.09 212 LEU A O 1
ATOM 1657 N N . PRO A 1 213 ? 5.165 -35.608 12.045 1.00 39.34 213 PRO A N 1
ATOM 1658 C CA . PRO A 1 213 ? 5.384 -36.896 11.407 1.00 39.34 213 PRO A CA 1
ATOM 1659 C C . PRO A 1 213 ? 6.861 -36.995 11.009 1.00 39.34 213 PRO A C 1
ATOM 1661 O O . PRO A 1 213 ? 7.395 -36.132 10.311 1.00 39.34 213 PRO A O 1
ATOM 1664 N N . ARG A 1 214 ? 7.539 -38.038 11.499 1.00 41.94 214 ARG A N 1
ATOM 1665 C CA . ARG A 1 214 ? 8.930 -38.337 11.139 1.00 41.94 214 ARG A CA 1
ATOM 1666 C C . ARG A 1 214 ? 9.022 -38.595 9.627 1.00 41.94 214 ARG A C 1
ATOM 1668 O O . ARG A 1 214 ? 8.149 -39.283 9.097 1.00 41.94 214 ARG A O 1
ATOM 1675 N N . PRO A 1 215 ? 10.065 -38.109 8.931 1.00 37.44 215 PRO A N 1
ATOM 1676 C CA . PRO A 1 215 ? 10.268 -38.447 7.529 1.00 37.44 215 PRO A CA 1
ATOM 1677 C C . PRO A 1 215 ? 10.487 -39.959 7.386 1.00 37.44 215 PRO A C 1
ATOM 1679 O O . PRO A 1 215 ? 11.259 -40.564 8.137 1.00 37.44 215 PRO A O 1
ATOM 1682 N N . ALA A 1 216 ? 9.783 -40.571 6.434 1.00 42.47 216 ALA A N 1
ATOM 1683 C CA . ALA A 1 216 ? 9.958 -41.973 6.089 1.00 42.47 216 ALA A CA 1
ATOM 1684 C C . ALA A 1 216 ? 11.411 -42.229 5.657 1.00 42.47 216 ALA A C 1
ATOM 1686 O O . ALA A 1 216 ? 11.985 -41.472 4.873 1.00 42.47 216 ALA A O 1
ATOM 1687 N N . ARG A 1 217 ? 12.012 -43.302 6.185 1.00 37.91 217 ARG A N 1
ATOM 1688 C CA . ARG A 1 217 ? 13.328 -43.788 5.751 1.00 37.91 217 ARG A CA 1
ATOM 1689 C C . ARG A 1 217 ? 13.260 -44.144 4.257 1.00 37.91 217 ARG A C 1
ATOM 1691 O O . ARG A 1 217 ? 12.279 -44.774 3.861 1.00 37.91 217 ARG A O 1
ATOM 1698 N N . PRO A 1 218 ? 14.272 -43.814 3.436 1.00 35.78 218 PRO A N 1
ATOM 1699 C CA . PRO A 1 218 ? 14.301 -44.276 2.058 1.00 35.78 218 PRO A CA 1
ATOM 1700 C C . PRO A 1 218 ? 14.519 -45.794 2.053 1.00 35.78 218 PRO A C 1
ATOM 1702 O O . PRO A 1 218 ? 15.599 -46.286 2.375 1.00 35.78 218 PRO A O 1
ATOM 1705 N N . GLY A 1 219 ? 13.461 -46.538 1.729 1.00 33.59 219 GLY A N 1
ATOM 1706 C CA . GLY A 1 219 ? 13.566 -47.934 1.330 1.00 33.59 219 GLY A CA 1
ATOM 1707 C C . GLY A 1 219 ? 14.272 -47.997 -0.018 1.00 33.59 219 GLY A C 1
ATOM 1708 O O . GLY A 1 219 ? 13.842 -47.357 -0.976 1.00 33.59 219 GLY A O 1
ATOM 1709 N N . GLY A 1 220 ? 15.381 -48.730 -0.076 1.00 40.94 220 GLY A N 1
ATOM 1710 C CA . GLY A 1 220 ? 16.067 -49.020 -1.324 1.00 40.94 220 GLY A CA 1
ATOM 1711 C C . GLY A 1 220 ? 15.154 -49.812 -2.254 1.00 40.94 220 GLY A C 1
ATOM 1712 O O . GLY A 1 220 ? 14.721 -50.909 -1.915 1.00 40.94 220 GLY A O 1
ATOM 1713 N N . VAL A 1 221 ? 14.891 -49.256 -3.433 1.00 37.62 221 VAL A N 1
ATOM 1714 C CA . VAL A 1 221 ? 14.404 -49.995 -4.597 1.00 37.62 221 VAL A CA 1
ATOM 1715 C C . VAL A 1 221 ? 15.200 -49.480 -5.792 1.00 37.62 221 VAL A C 1
ATOM 1717 O O . VAL A 1 221 ? 15.321 -48.274 -6.001 1.00 37.62 221 VAL A O 1
ATOM 1720 N N . GLY A 1 222 ? 15.858 -50.413 -6.478 1.00 31.14 222 GLY A N 1
ATOM 1721 C CA . GLY A 1 222 ? 16.959 -50.162 -7.397 1.00 31.14 222 GLY A CA 1
ATOM 1722 C C . GLY A 1 222 ? 16.592 -49.362 -8.644 1.00 31.14 222 GLY A C 1
ATOM 1723 O O . GLY A 1 222 ? 15.547 -49.553 -9.260 1.00 31.14 222 GLY A O 1
ATOM 1724 N N . PHE A 1 223 ? 17.529 -48.508 -9.045 1.00 30.38 223 PHE A N 1
ATOM 1725 C CA . PHE A 1 223 ? 17.609 -47.954 -10.389 1.00 30.38 223 PHE A CA 1
ATOM 1726 C C . PHE A 1 223 ? 18.005 -49.072 -11.366 1.00 30.38 223 PHE A C 1
ATOM 1728 O O . PHE A 1 223 ? 19.147 -49.528 -11.358 1.00 30.38 223 PHE A O 1
ATOM 1735 N N . ALA A 1 224 ? 17.077 -49.501 -12.222 1.00 34.47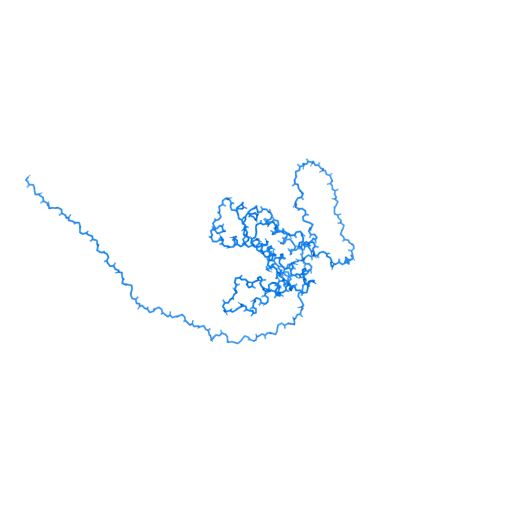 224 ALA A N 1
ATOM 1736 C CA . ALA A 1 224 ? 17.399 -50.234 -13.441 1.00 34.47 224 ALA A CA 1
ATOM 1737 C C . ALA A 1 224 ? 17.574 -49.216 -14.578 1.00 34.47 224 ALA A C 1
ATOM 1739 O O . ALA A 1 224 ? 16.611 -48.599 -15.031 1.00 34.47 224 ALA A O 1
ATOM 1740 N N . LEU A 1 225 ? 18.818 -49.006 -15.009 1.00 35.88 225 LEU A N 1
ATOM 1741 C CA . LEU A 1 225 ? 19.138 -48.246 -16.218 1.00 35.88 225 LEU A CA 1
ATOM 1742 C C . LEU A 1 225 ? 18.847 -49.121 -17.453 1.00 35.88 225 LEU A C 1
ATOM 1744 O O . LEU A 1 225 ? 19.293 -50.270 -17.486 1.00 35.88 225 LEU A O 1
ATOM 1748 N N . PRO A 1 226 ? 18.154 -48.623 -18.492 1.00 37.25 226 PRO A N 1
ATOM 1749 C CA . PRO A 1 226 ? 18.019 -49.355 -19.743 1.00 37.25 226 PRO A CA 1
ATOM 1750 C C . PRO A 1 226 ? 19.336 -49.293 -20.534 1.00 37.25 226 PRO A C 1
ATOM 1752 O O . PRO A 1 226 ? 19.787 -48.227 -20.952 1.00 37.25 226 PRO A O 1
ATOM 1755 N N . HIS A 1 227 ? 19.954 -50.456 -20.751 1.00 35.94 227 HIS A N 1
ATOM 1756 C CA . HIS A 1 227 ? 21.103 -50.621 -21.639 1.00 35.94 227 HIS A CA 1
ATOM 1757 C C . HIS A 1 227 ? 20.706 -50.343 -23.098 1.00 35.94 227 HIS A C 1
ATOM 1759 O O . HIS A 1 227 ? 20.087 -51.175 -23.761 1.00 35.94 227 HIS A O 1
ATOM 1765 N N . GLY A 1 228 ? 21.108 -49.183 -23.618 1.00 33.75 228 GLY A N 1
ATOM 1766 C CA . GLY A 1 228 ? 21.153 -48.913 -25.053 1.00 33.75 228 GLY A CA 1
ATOM 1767 C C . GLY A 1 228 ? 22.342 -49.631 -25.696 1.00 33.75 228 GLY A C 1
ATOM 1768 O O . GLY A 1 228 ? 23.494 -49.362 -25.361 1.00 33.75 228 GLY A O 1
ATOM 1769 N N . ARG A 1 229 ? 22.057 -50.558 -26.618 1.00 34.62 229 ARG A N 1
ATOM 1770 C CA . ARG A 1 229 ? 23.030 -51.223 -27.501 1.00 34.62 229 ARG A CA 1
ATOM 1771 C C . ARG A 1 229 ? 23.791 -50.188 -28.341 1.00 34.62 229 ARG A C 1
ATOM 1773 O O . ARG A 1 229 ? 23.180 -49.469 -29.126 1.00 34.62 229 ARG A O 1
ATOM 1780 N N . ALA A 1 230 ? 25.118 -50.177 -28.240 1.00 38.47 230 ALA A N 1
ATOM 1781 C CA . ALA A 1 230 ? 25.995 -49.554 -29.230 1.00 38.47 230 ALA A CA 1
ATOM 1782 C C . ALA A 1 230 ? 26.200 -50.513 -30.427 1.00 38.47 230 ALA A C 1
ATOM 1784 O O . ALA A 1 230 ? 26.356 -51.717 -30.203 1.00 38.47 230 ALA A O 1
ATOM 1785 N N . PRO A 1 231 ? 26.203 -50.034 -31.685 1.00 43.28 231 PRO A N 1
ATOM 1786 C CA . PRO A 1 231 ? 26.412 -50.888 -32.850 1.00 43.28 231 PRO A CA 1
ATOM 1787 C C . PRO A 1 231 ? 27.890 -51.267 -33.041 1.00 43.28 231 PRO A C 1
ATOM 1789 O O . PRO A 1 231 ? 28.801 -50.459 -32.853 1.00 43.28 231 PRO A O 1
ATOM 1792 N N . HIS A 1 232 ? 28.095 -52.527 -33.432 1.00 37.22 232 HIS A N 1
ATOM 1793 C CA . HIS A 1 232 ? 29.371 -53.157 -33.761 1.00 37.22 232 HIS A CA 1
ATOM 1794 C C . HIS A 1 232 ? 30.158 -52.373 -34.827 1.00 37.22 232 HIS A C 1
ATOM 1796 O O . HIS A 1 232 ? 29.642 -52.088 -35.904 1.00 37.22 232 HIS A O 1
ATOM 1802 N N . ARG A 1 233 ? 31.438 -52.084 -34.552 1.00 39.56 233 ARG A N 1
ATOM 1803 C CA . ARG A 1 233 ? 32.436 -51.725 -35.573 1.00 39.56 233 ARG A CA 1
ATOM 1804 C C . ARG A 1 233 ? 33.178 -52.988 -36.005 1.00 39.56 233 ARG A C 1
ATOM 1806 O O . ARG A 1 233 ? 33.913 -53.573 -35.210 1.00 39.56 233 ARG A O 1
ATOM 1813 N N . GLU A 1 234 ? 32.982 -53.390 -37.255 1.00 38.12 234 GLU A N 1
ATOM 1814 C CA . GLU A 1 234 ? 33.767 -54.425 -37.930 1.00 38.12 234 GLU A CA 1
ATOM 1815 C C . GLU A 1 234 ? 35.227 -53.970 -38.108 1.00 38.12 234 GLU A C 1
ATOM 1817 O O . GLU A 1 234 ? 35.506 -52.825 -38.468 1.00 38.12 234 GLU A O 1
ATOM 1822 N N . ARG A 1 235 ? 36.175 -54.875 -37.834 1.00 44.28 235 ARG A N 1
ATOM 1823 C CA . ARG A 1 235 ? 37.603 -54.719 -38.152 1.00 44.28 235 ARG A CA 1
ATOM 1824 C C . ARG A 1 235 ? 37.891 -55.407 -39.494 1.00 44.28 235 ARG A C 1
ATOM 1826 O O . ARG A 1 235 ? 37.496 -56.562 -39.640 1.00 44.28 235 ARG A O 1
ATOM 1833 N N . PRO A 1 236 ? 38.632 -54.787 -40.427 1.00 48.72 236 PRO A N 1
ATOM 1834 C CA . PRO A 1 236 ? 39.064 -55.464 -41.646 1.00 48.72 236 PRO A CA 1
ATOM 1835 C C . PRO A 1 236 ? 40.262 -56.408 -41.388 1.00 48.72 236 PRO A C 1
ATOM 1837 O O . PRO A 1 236 ? 41.058 -56.162 -40.472 1.00 48.72 236 PRO A O 1
ATOM 1840 N N . PRO A 1 237 ? 40.413 -57.491 -42.178 1.00 53.44 237 PRO A N 1
ATOM 1841 C CA . PRO A 1 237 ? 41.445 -58.506 -41.977 1.00 53.44 237 PRO A CA 1
ATOM 1842 C C . PRO A 1 237 ? 42.826 -58.084 -42.504 1.00 53.44 237 PRO A C 1
ATOM 1844 O O . PRO A 1 237 ? 42.961 -57.399 -43.518 1.00 53.44 237 PRO A O 1
ATOM 1847 N N . ARG A 1 238 ? 43.866 -58.552 -41.801 1.00 42.16 238 ARG A N 1
ATOM 1848 C CA . ARG A 1 238 ? 45.290 -58.395 -42.132 1.00 42.16 238 ARG A CA 1
ATOM 1849 C C . ARG A 1 238 ? 45.640 -59.176 -43.407 1.00 42.16 238 ARG A C 1
ATOM 1851 O O . ARG A 1 238 ? 45.393 -60.378 -43.460 1.00 42.16 238 ARG A O 1
ATOM 1858 N N . ARG A 1 239 ? 46.275 -58.527 -44.389 1.00 50.97 239 ARG A N 1
ATOM 1859 C CA . ARG A 1 239 ? 47.021 -59.198 -45.469 1.00 50.97 239 ARG A CA 1
ATOM 1860 C C . ARG A 1 239 ? 48.513 -59.199 -45.139 1.00 50.97 239 ARG A C 1
ATOM 1862 O O . ARG A 1 239 ? 49.043 -58.184 -44.696 1.00 50.97 239 ARG A O 1
ATOM 1869 N N . GLY A 1 240 ? 49.129 -60.367 -45.305 1.00 39.69 240 GLY A N 1
ATOM 1870 C CA . GLY A 1 240 ? 50.551 -60.621 -45.106 1.00 39.69 240 GLY A CA 1
ATOM 1871 C C . GLY A 1 240 ? 51.435 -60.034 -46.206 1.00 39.69 240 GLY A C 1
ATOM 1872 O O . GLY A 1 240 ? 50.965 -59.727 -47.302 1.00 39.69 240 GLY A O 1
ATOM 1873 N N . ALA A 1 241 ? 52.712 -59.889 -45.857 1.00 44.47 241 ALA A N 1
ATOM 1874 C CA . ALA A 1 241 ? 53.824 -59.626 -46.762 1.00 44.47 241 ALA A CA 1
ATOM 1875 C C . ALA A 1 241 ? 54.150 -60.871 -47.611 1.00 44.47 241 ALA A C 1
ATOM 1877 O O . ALA A 1 241 ? 53.748 -61.988 -47.260 1.00 44.47 241 ALA A O 1
ATOM 1878 N N . PRO A 1 242 ? 54.860 -60.677 -48.724 1.00 56.12 242 PRO A N 1
ATOM 1879 C CA . PRO A 1 242 ? 56.253 -61.130 -48.780 1.00 56.12 242 PRO A CA 1
ATOM 1880 C C . PRO A 1 242 ? 57.260 -59.981 -48.687 1.00 56.12 242 PRO A C 1
ATOM 1882 O O . PRO A 1 242 ? 56.965 -58.884 -49.212 1.00 56.12 242 PRO A O 1
#

Foldseek 3Di:
DVLLVCLQVVVDDLLVSLVVLLVLVVVCVQQQLLLAAFLQRLVVCCVPDVVDPDPCSSNNHDHNVSLVVNLQVLLQLLLCLLVVNPFGVVQLVVVQCVVAVDPPHADPCNSQVSSCVSSVHRCVVVCCPSGVHSDDDPPVVSLVSLPDDDDDPDDDDDDDDDDDDDDDDDDDDPPPSPPPSVSSSSVSVSSHYDPCDDDPDDDDDDDPPPDDPDDDDDDDDDDDDDDDDDDDDDDDDDDDDD

Radius of gyration: 29.87 Å; Cα contacts (8 Å, |Δi|>4): 182; chains: 1; bounding box: 73×96×79 Å

Sequence (242 aa):
YEVVALRRAGLITPERFVAIWAERITALWRTPGRLRTPLAQASYDSWIKHYRPDESTANTTVSYYLKGSVVGFLLDLEIRRRTSSARSLDDVMRRLFERYGRAPGLPEDGVEKTASEVAGEDLRPWFDRAIRSAQELDVEGALAGVGRGVAPSGNPRIRAPGTSRRGLAGEGTGARSRLRAGSVARAASRYRGGRRHGRPRRVPQRDAEAALPRPARPGGVGFALPHGRAPHRERPPRRGAP

pLDDT: mean 70.67, std 26.67, range [27.89, 98.38]

Solvent-accessible surface area (backbone atoms only — not comparable to full-atom values): 15410 Å² total; per-residue (Å²): 110,66,69,59,50,38,39,50,71,64,76,41,52,55,67,53,51,23,47,55,51,52,52,51,53,50,52,51,73,72,30,61,0,44,60,65,34,18,44,53,54,29,54,66,47,28,83,60,55,65,77,54,67,58,96,57,36,54,61,54,33,48,58,37,67,61,55,45,51,52,49,55,51,50,49,27,45,50,28,19,62,68,36,78,59,77,38,42,49,67,57,31,55,49,52,48,44,74,75,26,67,50,90,98,40,75,56,93,59,45,63,59,53,42,43,13,66,61,33,75,45,89,39,61,75,56,46,45,46,68,30,68,29,29,60,83,76,68,60,65,65,55,35,58,74,47,64,85,80,72,81,81,83,82,79,93,85,81,84,80,84,83,86,84,86,80,87,81,91,75,94,69,94,72,84,87,75,75,73,61,64,65,42,47,43,42,49,35,60,78,51,62,60,75,82,84,70,72,81,80,75,83,75,82,93,72,85,91,84,83,88,72,87,75,81,79,77,86,74,91,74,83,88,80,78,84,85,76,85,78,83,87,81,86,79,85,82,88,80,82,83,133